Protein AF-A0A5N5T5Z6-F1 (afdb_monomer)

Solvent-accessible surface area (backbone atoms only — not comparable to full-atom values): 14427 Å² total; per-residue (Å²): 143,81,84,78,83,77,84,86,82,78,83,94,76,78,72,81,82,67,50,76,66,56,51,49,54,53,48,54,52,48,55,50,49,41,56,50,20,54,80,55,27,31,53,39,68,55,37,50,52,49,48,49,47,56,71,73,50,85,88,57,57,73,67,59,34,46,50,54,53,50,33,60,34,42,44,53,87,61,63,56,54,77,51,51,42,53,53,54,56,55,49,66,40,90,89,55,54,65,71,54,32,37,48,56,41,39,47,56,34,41,34,53,75,48,62,67,44,70,67,83,39,65,51,58,48,72,36,48,67,63,41,58,64,44,47,81,37,84,82,39,19,49,45,32,31,54,41,46,58,69,54,63,49,70,88,66,65,37,73,70,57,47,53,50,48,64,56,48,31,72,38,89,93,34,34,53,36,40,50,51,38,48,51,56,41,30,70,70,39,50,90,76,46,85,72,86,77,75,97,56,82,71,77,82,73,60,57,67,73,44,48,51,36,41,49,48,33,32,51,48,47,52,56,66,71,66,58,94,72,91,72,92,83,77,87,82,77,76,78,78,82,80,120

Foldseek 3Di:
DDDDDDDPPDDPPDDPPDDPVRLVVVVVVLVVLLVVLLQQNDAQVCLVVQLCCLLPPPSDDPVSSLSSNLSNAHNELDHNLLSLLVLLVSLLDPPDDLSSSQSSLLSVLLCLVLVSDDLVDPSLLVSQVSLLVCCVPLSNVQSSLSSCLSNDDLVNLDLVSLVVLVVSCPDPNNVQSSLSSNVSSCVSCVVSPVDDRDPRDDRPDRPPSSNSSSNSSSVSHVVVVPDPPDPPDDPPPPPPPPD

Mean predicted aligned error: 9.94 Å

pLDDT: mean 82.73, std 19.84, range [27.98, 98.0]

Radius of gyration: 21.79 Å; Cα contacts (8 Å, |Δi|>4): 256; chains: 1; bounding box: 46×76×53 Å

InterPro domains:
  IPR012485 Centromere protein I [PF07778] (38-197)

Nearest PDB structures (foldseek):
  7yyh-assembly1_I  TM=8.359E-01  e=2.655E-06  Homo sapiens
  7pb4-assembly1_I  TM=7.985E-01  e=5.062E-06  Homo sapiens
  7ywx-assembly1_I  TM=8.407E-01  e=6.552E-06  Homo sapiens
  5z07-assembly1_A  TM=8.297E-01  e=1.249E-05  Thermochaetoides thermophila DSM 1495
  5z08-assembly1_B  TM=8.278E-01  e=1.920E-05  Thermochaetoides thermophila DSM 1495

Secondary structure (DSSP, 8-state):
-------------------HHHHHHHHHHHHHHHHHHHHH-B-HHHHHHHHHHHHH---S-HHHHHHHHHT--BSSS---TTHHHHHHHHHTSTTS-HHHHHHHHHHHHHHHHTTSS-TT-HHHHTTHHHHHHGGG-TTTHHHHHHHHHHH--GGG--HHHHHHHHHHHTSTTTHHHHHHHHHHHHHH-GGG--S---------PPPHHHHHHHHHHHHHHHHHHTS--S--SSSSSSSSS--

Sequence (243 aa):
MSVRCGAWCADSGKGILLSPQEKLGLKEASDYLIQFSKENGLTSDVIKTLTKSVIFEDCYDITTRRKLLYSCVPQSEHFPYEVIPLAVSYSALPNISSTWQYSILTWIAGLLDFHVIDVSNKYIHICYVTLFNLLDSNKVCAVACKILQHITRLEDVTPNRTKILLRLEKKAGMVTCISSLIRIYKFFRPDLVVSRLDRITRNHNPPKFLAESLKNAQLRLQETDSYPGDGHQLWAYDDQKRR

Organism: NCBI:txid96803

Structure (mmCIF, N/CA/C/O backbone):
data_AF-A0A5N5T5Z6-F1
#
_entry.id   AF-A0A5N5T5Z6-F1
#
loop_
_atom_site.group_PDB
_atom_site.id
_atom_site.type_symbol
_atom_site.label_atom_id
_atom_site.label_alt_id
_atom_site.label_comp_id
_atom_site.label_asym_id
_atom_site.label_entity_id
_atom_site.label_seq_id
_atom_site.pdbx_PDB_ins_code
_atom_site.Cartn_x
_atom_site.Cartn_y
_atom_site.Cartn_z
_atom_site.occupancy
_atom_site.B_iso_or_equiv
_atom_site.auth_seq_id
_atom_site.auth_comp_id
_atom_site.auth_asym_id
_atom_site.auth_atom_id
_atom_site.pdbx_PDB_model_num
ATOM 1 N N . MET A 1 1 ? -10.313 32.173 -30.251 1.00 34.56 1 MET A N 1
ATOM 2 C CA . MET A 1 1 ? -10.970 31.052 -29.544 1.00 34.56 1 MET A CA 1
ATOM 3 C C . MET A 1 1 ? -10.110 30.700 -28.342 1.00 34.56 1 MET A C 1
ATOM 5 O O . MET A 1 1 ? -9.080 30.067 -28.501 1.00 34.56 1 MET A O 1
ATOM 9 N N . SER A 1 2 ? -10.463 31.235 -27.175 1.00 27.98 2 SER A N 1
ATOM 10 C CA . SER A 1 2 ? -9.764 31.028 -25.904 1.00 27.98 2 SER A CA 1
ATOM 11 C C . SER A 1 2 ? -10.816 30.554 -24.911 1.00 27.98 2 SER A C 1
ATOM 13 O O . SER A 1 2 ? -11.776 31.279 -24.647 1.00 27.98 2 SER A O 1
ATOM 15 N N . VAL A 1 3 ? -10.697 29.310 -24.453 1.00 30.33 3 VAL A N 1
ATOM 16 C CA . VAL A 1 3 ? -11.612 28.726 -23.470 1.00 30.33 3 VAL A CA 1
ATOM 17 C C . VAL A 1 3 ? -10.965 28.907 -22.103 1.00 30.33 3 VAL A C 1
ATOM 19 O O . VAL A 1 3 ? -9.924 28.326 -21.808 1.00 30.33 3 VAL A O 1
ATOM 22 N N . ARG A 1 4 ? -11.569 29.781 -21.296 1.00 30.52 4 ARG A N 1
ATOM 23 C CA . ARG A 1 4 ? -11.209 30.033 -19.899 1.00 30.52 4 ARG A CA 1
ATOM 24 C C . ARG A 1 4 ? -11.332 28.737 -19.093 1.00 30.52 4 ARG A C 1
ATOM 26 O O . ARG A 1 4 ? -12.418 28.168 -19.020 1.00 30.52 4 ARG A O 1
ATOM 33 N N . CYS A 1 5 ? -10.239 28.324 -18.449 1.00 31.78 5 CYS A N 1
ATOM 34 C CA . CYS A 1 5 ? -10.264 27.361 -17.350 1.00 31.78 5 CYS A CA 1
ATOM 35 C C . CYS A 1 5 ? -11.212 27.871 -16.259 1.00 31.78 5 CYS A C 1
ATOM 37 O O . CYS A 1 5 ? -10.956 28.901 -15.632 1.00 31.78 5 CYS A O 1
ATOM 39 N N . GLY A 1 6 ? -12.319 27.156 -16.070 1.00 29.19 6 GLY A N 1
ATOM 40 C CA . GLY A 1 6 ? -13.265 27.382 -14.991 1.00 29.19 6 GLY A CA 1
ATOM 41 C C . GLY A 1 6 ? -12.632 27.052 -13.645 1.00 29.19 6 GLY A C 1
ATOM 42 O O . GLY A 1 6 ? -12.054 25.983 -13.454 1.00 29.19 6 GLY A O 1
ATOM 43 N N . ALA A 1 7 ? -12.752 28.003 -12.727 1.00 36.62 7 ALA A N 1
ATOM 44 C CA . ALA A 1 7 ? -12.381 27.890 -11.334 1.00 36.62 7 ALA A CA 1
ATOM 45 C C . ALA A 1 7 ? -13.113 26.719 -10.657 1.00 36.62 7 ALA A C 1
ATOM 47 O O . ALA A 1 7 ? -14.328 26.755 -10.485 1.00 36.62 7 ALA A O 1
ATOM 48 N N . TRP A 1 8 ? -12.356 25.711 -10.229 1.00 30.31 8 TRP A N 1
ATOM 49 C CA . TRP A 1 8 ? -12.755 24.768 -9.183 1.00 30.31 8 TRP A CA 1
ATOM 50 C C . TRP A 1 8 ? -12.039 25.160 -7.887 1.00 30.31 8 TRP A C 1
ATOM 52 O O . TRP A 1 8 ? -11.146 24.476 -7.405 1.00 30.31 8 TRP A O 1
ATOM 62 N N . CYS A 1 9 ? -12.415 26.317 -7.348 1.00 35.12 9 CYS A N 1
ATOM 63 C CA . CYS A 1 9 ? -12.210 26.650 -5.942 1.00 35.12 9 CYS A CA 1
ATOM 64 C C . CYS A 1 9 ? -13.603 26.872 -5.357 1.00 35.12 9 CYS A C 1
ATOM 66 O O . CYS A 1 9 ? -14.091 27.997 -5.319 1.00 35.12 9 CYS A O 1
ATOM 68 N N . ALA A 1 10 ? -14.268 25.783 -4.979 1.00 32.44 10 ALA A N 1
ATOM 69 C CA . ALA A 1 10 ? -15.546 25.829 -4.291 1.00 32.44 10 ALA A CA 1
ATOM 70 C C . ALA A 1 10 ? -15.518 24.852 -3.106 1.00 32.44 10 ALA A C 1
ATOM 72 O O . ALA A 1 10 ? -15.533 23.639 -3.277 1.00 32.44 10 ALA A O 1
ATOM 73 N N . ASP A 1 11 ? -15.472 25.441 -1.912 1.00 32.09 11 ASP A N 1
ATOM 74 C CA . ASP A 1 11 ? -16.239 24.997 -0.744 1.00 32.09 11 ASP A CA 1
ATOM 75 C C . ASP A 1 11 ? -15.832 23.696 -0.014 1.00 32.09 11 ASP A C 1
ATOM 77 O O . ASP A 1 11 ? -16.674 22.943 0.465 1.00 32.09 11 ASP A O 1
ATOM 81 N N . SER A 1 12 ? -14.534 23.449 0.188 1.00 35.94 12 SER A N 1
ATOM 82 C CA . SER A 1 12 ? -14.043 22.371 1.073 1.00 35.94 12 SER A CA 1
ATOM 83 C C . SER A 1 12 ? -13.970 22.778 2.560 1.00 35.94 12 SER A C 1
ATOM 85 O O . SER A 1 12 ? -13.004 22.453 3.246 1.00 35.94 12 SER A O 1
ATOM 87 N N . GLY A 1 13 ? -14.959 23.531 3.056 1.00 36.56 13 GLY A N 1
ATOM 88 C CA . GLY A 1 13 ? -14.913 24.187 4.373 1.00 36.56 13 GLY A CA 1
ATOM 89 C C . GLY A 1 13 ? -16.130 23.994 5.280 1.00 36.56 13 GLY A C 1
ATOM 90 O O . GLY A 1 13 ? -16.238 24.690 6.284 1.00 36.56 13 GLY A O 1
ATOM 91 N N . LYS A 1 14 ? -17.045 23.069 4.971 1.00 36.44 14 LYS A N 1
ATOM 92 C CA . LYS A 1 14 ? -18.138 22.686 5.882 1.00 36.44 14 LYS A CA 1
ATOM 93 C C . LYS A 1 14 ? -17.906 21.279 6.417 1.00 36.44 14 LYS A C 1
ATOM 95 O O . LYS A 1 14 ? -18.630 20.345 6.091 1.00 36.44 14 LYS A O 1
ATOM 100 N N . GLY A 1 15 ? -16.876 21.133 7.248 1.00 44.69 15 GLY A N 1
ATOM 101 C CA . GLY A 1 15 ? -16.862 20.027 8.199 1.00 44.69 15 GLY A CA 1
ATOM 102 C C . GLY A 1 15 ? -18.092 20.176 9.092 1.00 44.69 15 GLY A C 1
ATOM 103 O O . GLY A 1 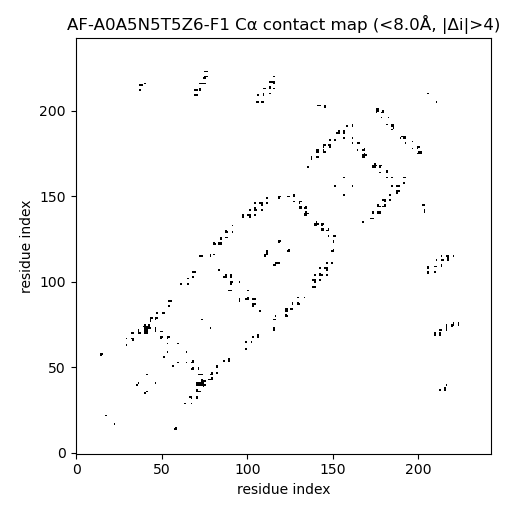15 ? -18.330 21.262 9.622 1.00 44.69 15 GLY A O 1
ATOM 104 N N . ILE A 1 16 ? -18.906 19.128 9.210 1.00 54.28 16 ILE A N 1
ATOM 105 C CA . ILE A 1 16 ? -20.011 19.088 10.171 1.00 54.28 16 ILE A CA 1
ATOM 106 C C . ILE A 1 16 ? -19.399 19.391 11.544 1.00 54.28 16 ILE A C 1
ATOM 108 O O . ILE A 1 16 ? -18.592 18.615 12.059 1.00 54.28 16 ILE A O 1
ATOM 112 N N . LEU A 1 17 ? -19.712 20.561 12.105 1.00 60.28 17 LEU A N 1
ATOM 113 C CA . LEU A 1 17 ? -19.237 20.969 13.423 1.00 60.28 17 LEU A CA 1
ATOM 114 C C . LEU A 1 17 ? -19.985 20.142 14.469 1.00 60.28 17 LEU A C 1
ATOM 116 O O . LEU A 1 17 ? -21.007 20.566 14.995 1.00 60.28 17 LEU A O 1
ATOM 120 N N . LEU A 1 18 ? -19.468 18.943 14.741 1.00 68.56 18 LEU A N 1
ATOM 121 C CA . LEU A 1 18 ? -19.962 18.079 15.807 1.00 68.56 18 LEU A CA 1
ATOM 122 C C . LEU A 1 18 ? -19.837 18.802 17.153 1.00 68.56 18 LEU A C 1
ATOM 124 O O . LEU A 1 18 ? -18.787 19.388 17.469 1.00 68.56 18 LEU A O 1
ATOM 128 N N . SER A 1 19 ? -20.892 18.728 17.956 1.00 77.88 19 SER A N 1
ATOM 129 C CA . SER A 1 19 ? -20.897 19.205 19.333 1.00 77.88 19 SER A CA 1
ATOM 130 C C . SER A 1 19 ? -19.875 18.434 20.188 1.00 77.88 19 SER A C 1
ATOM 132 O O . SER A 1 19 ? -19.473 17.316 19.846 1.00 77.88 19 SER A O 1
ATOM 134 N N . PRO A 1 20 ? -19.426 18.994 21.327 1.00 76.81 20 PRO A N 1
ATOM 135 C CA . PRO A 1 20 ? -18.496 18.303 22.221 1.00 76.81 20 PRO A CA 1
ATOM 136 C C . PRO A 1 20 ? -18.998 16.933 22.702 1.00 76.81 20 PRO A C 1
ATOM 138 O O . PRO A 1 20 ? -18.198 16.011 22.839 1.00 76.81 20 PRO A O 1
ATOM 141 N N . GLN A 1 21 ? -20.311 16.784 22.916 1.00 76.81 21 GLN A N 1
ATOM 142 C CA . GLN A 1 21 ? -20.916 15.515 23.330 1.00 76.81 21 GLN A CA 1
ATOM 143 C C . GLN A 1 21 ? -20.917 14.485 22.195 1.00 76.81 21 GLN A C 1
ATOM 145 O O . GLN A 1 21 ? -20.545 13.336 22.415 1.00 76.81 21 GLN A O 1
ATOM 150 N N . GLU A 1 22 ? -21.239 14.901 20.968 1.00 80.38 22 GLU A N 1
ATOM 151 C CA . GLU A 1 22 ? -21.181 14.020 19.794 1.00 80.38 22 GLU A CA 1
ATOM 152 C C . GLU A 1 22 ? -19.748 13.555 19.505 1.00 80.38 22 GLU A C 1
ATOM 154 O O . GLU A 1 22 ? -19.527 12.391 19.180 1.00 80.38 22 GLU A O 1
ATOM 159 N N . LYS A 1 23 ? -18.751 14.431 19.689 1.00 78.12 23 LYS A N 1
ATOM 160 C CA . LYS A 1 23 ? -17.329 14.068 19.558 1.00 78.12 23 LYS A CA 1
ATOM 161 C C . LYS A 1 23 ? -16.891 13.038 20.596 1.00 78.12 23 LYS A C 1
ATOM 163 O O . LYS A 1 23 ? -16.105 12.151 20.268 1.00 78.12 23 LYS A O 1
ATOM 168 N N . LEU A 1 24 ? -17.378 13.156 21.833 1.00 80.06 24 LEU A N 1
ATOM 169 C CA . LEU A 1 24 ? -17.084 12.193 22.893 1.00 80.06 24 LEU A CA 1
ATOM 170 C C . LEU A 1 24 ? -17.707 10.827 22.580 1.00 80.06 24 LEU A C 1
ATOM 172 O O . LEU A 1 24 ? -16.984 9.834 22.559 1.00 80.06 24 LEU A O 1
ATOM 176 N N . GLY A 1 25 ? -18.996 10.792 22.231 1.00 85.25 25 GLY A N 1
ATOM 177 C CA . GLY A 1 25 ? -19.679 9.549 21.862 1.00 85.25 25 GLY A CA 1
ATOM 178 C C . GLY A 1 25 ? -19.058 8.872 20.636 1.00 85.25 25 GLY A C 1
ATOM 179 O O . GLY A 1 25 ? -18.875 7.656 20.618 1.00 85.25 25 GLY A O 1
ATOM 180 N N . LEU A 1 26 ? -18.638 9.653 19.633 1.00 84.88 26 LEU A N 1
ATOM 181 C CA . LEU A 1 26 ? -17.945 9.131 18.454 1.00 84.88 26 LEU A CA 1
ATOM 182 C C . LEU A 1 26 ? -16.596 8.496 18.812 1.00 84.88 26 LEU A C 1
ATOM 184 O O . LEU A 1 26 ? -16.229 7.457 18.257 1.00 84.88 26 LEU A O 1
ATOM 188 N N . LYS A 1 27 ? -15.853 9.106 19.739 1.00 86.88 27 LYS A N 1
ATOM 189 C CA . LYS A 1 27 ? -14.577 8.575 20.219 1.00 86.88 27 LYS A CA 1
ATOM 190 C C . LYS A 1 27 ? -14.772 7.269 20.990 1.00 86.88 27 LYS A C 1
ATOM 192 O O . LYS A 1 27 ? -14.074 6.304 20.701 1.00 86.88 27 LYS A O 1
ATOM 197 N N . GLU A 1 28 ? -15.735 7.218 21.905 1.00 89.62 28 GLU A N 1
ATOM 198 C CA . GLU A 1 28 ? -16.054 6.010 22.679 1.00 89.62 28 GLU A CA 1
ATOM 199 C C . GLU A 1 28 ? -16.489 4.853 21.770 1.00 89.62 28 GLU A C 1
ATOM 201 O O . GLU A 1 28 ? -15.974 3.741 21.891 1.00 89.62 28 GLU A O 1
ATOM 206 N N . ALA A 1 29 ? -17.360 5.128 20.794 1.00 90.75 29 ALA A N 1
ATOM 207 C CA . ALA A 1 29 ? -17.764 4.145 19.793 1.00 90.75 29 ALA A CA 1
ATOM 208 C C . ALA A 1 29 ? -16.574 3.657 18.946 1.00 90.75 29 ALA A C 1
ATOM 210 O O . ALA A 1 29 ? -16.463 2.466 18.653 1.00 90.75 29 ALA A O 1
ATOM 211 N N . SER A 1 30 ? -15.659 4.564 18.584 1.00 92.88 30 SER A N 1
ATOM 212 C CA . SER A 1 30 ? -14.442 4.224 17.838 1.00 92.88 30 SER A CA 1
ATOM 213 C C . SER A 1 30 ? -13.512 3.328 18.653 1.00 92.88 30 SER A C 1
ATOM 215 O O . SER A 1 30 ? -13.021 2.326 18.137 1.00 92.88 30 SER A O 1
ATOM 217 N N . ASP A 1 31 ? -13.287 3.657 19.926 1.00 93.12 31 ASP A N 1
ATOM 218 C CA . ASP A 1 3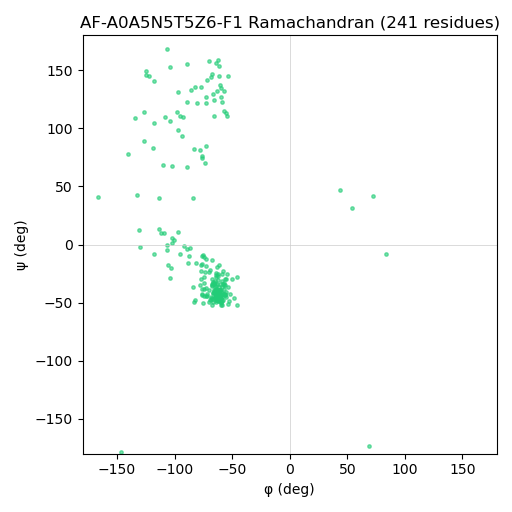1 ? -12.431 2.881 20.825 1.00 93.12 31 ASP A CA 1
ATOM 219 C C . ASP A 1 31 ? -13.019 1.481 21.083 1.00 93.12 31 ASP A C 1
ATOM 221 O O . ASP A 1 31 ? -12.283 0.490 21.030 1.00 93.12 31 ASP A O 1
ATOM 225 N N . TYR A 1 32 ? -14.343 1.377 21.258 1.00 94.06 32 TYR A N 1
ATOM 226 C CA . TYR A 1 32 ? -15.047 0.095 21.340 1.00 94.06 32 TYR A CA 1
ATOM 227 C C . TYR A 1 32 ? -14.855 -0.741 20.071 1.00 94.06 32 TYR A C 1
ATOM 229 O O . TYR A 1 32 ? -14.460 -1.903 20.158 1.00 94.06 32 TYR A O 1
ATOM 237 N N . LEU A 1 33 ? -15.069 -0.153 18.888 1.00 93.81 33 LEU A N 1
ATOM 238 C CA . LEU A 1 33 ? -14.921 -0.856 17.611 1.00 93.81 33 LEU A CA 1
ATOM 239 C C . LEU A 1 33 ? -13.481 -1.335 17.392 1.00 93.81 33 LEU A C 1
ATOM 241 O O . LEU A 1 33 ? -13.261 -2.475 16.980 1.00 93.81 33 LEU A O 1
ATOM 245 N N . ILE A 1 34 ? -12.492 -0.495 17.713 1.00 93.31 34 ILE A N 1
ATOM 246 C CA . ILE A 1 34 ? -11.074 -0.860 17.632 1.00 93.31 34 ILE A CA 1
ATOM 247 C C . ILE A 1 34 ? -10.785 -2.051 18.543 1.00 93.31 34 ILE A C 1
ATOM 249 O O . ILE A 1 34 ? -10.085 -2.969 18.123 1.00 93.31 34 ILE A O 1
ATOM 253 N N . GLN A 1 35 ? -11.315 -2.073 19.768 1.00 92.38 35 GLN A N 1
ATOM 254 C CA . GLN A 1 35 ? -11.100 -3.203 20.667 1.00 92.38 35 GLN A CA 1
ATOM 255 C C . GLN A 1 35 ? -11.814 -4.466 20.172 1.00 92.38 35 GLN A C 1
ATOM 257 O O . GLN A 1 35 ? -11.178 -5.512 20.062 1.00 92.38 35 GLN A O 1
ATOM 262 N N . PHE A 1 36 ? -13.085 -4.350 19.783 1.00 92.81 36 PHE A N 1
ATOM 263 C CA . PHE A 1 36 ? -13.889 -5.458 19.265 1.00 92.81 36 PHE A CA 1
ATOM 264 C C . PHE A 1 36 ? -13.238 -6.127 18.045 1.00 92.81 36 PHE A C 1
ATOM 266 O O . PHE A 1 36 ? -13.167 -7.355 17.967 1.00 92.81 36 PHE A O 1
ATOM 273 N N . SER A 1 37 ? -12.712 -5.323 17.114 1.00 92.75 37 SER A N 1
ATOM 274 C CA . SER A 1 37 ? -12.101 -5.813 15.873 1.00 92.75 37 SER A CA 1
ATOM 275 C C . SER A 1 37 ? -10.839 -6.660 16.084 1.00 92.75 37 SER A C 1
ATOM 277 O O . SER A 1 37 ? -10.543 -7.523 15.259 1.00 92.75 37 SER A O 1
ATOM 279 N N . LYS A 1 38 ? -10.086 -6.446 17.174 1.00 88.44 38 LYS A N 1
ATOM 280 C CA . LYS A 1 38 ? -8.854 -7.208 17.452 1.00 88.44 38 LYS A CA 1
ATOM 281 C C 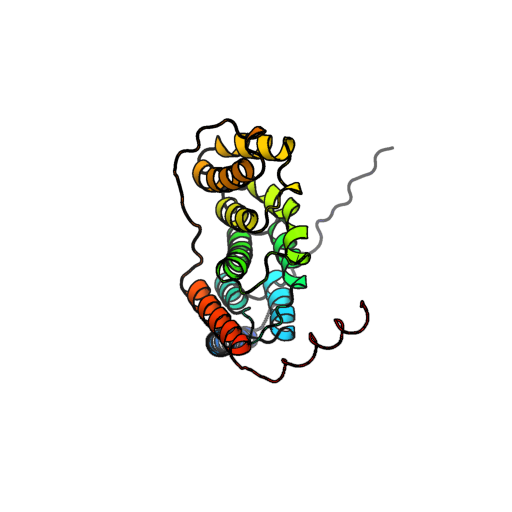. LYS A 1 38 ? -9.153 -8.677 17.717 1.00 88.44 38 LYS A C 1
ATOM 283 O O . LYS A 1 38 ? -8.426 -9.551 17.244 1.00 88.44 38 LYS A O 1
ATOM 288 N N . GLU A 1 39 ? -10.217 -8.918 18.473 1.00 87.19 39 GLU A N 1
ATOM 289 C CA . GLU A 1 39 ? -10.629 -10.247 18.914 1.00 87.19 39 GLU A CA 1
ATOM 290 C C . GLU A 1 39 ? -11.448 -10.936 17.819 1.00 87.19 39 GLU A C 1
ATOM 292 O O . GLU A 1 39 ? -11.120 -12.044 17.399 1.00 87.19 39 GLU A O 1
ATOM 297 N N . ASN A 1 40 ? -12.446 -10.235 17.275 1.00 90.62 40 ASN A N 1
ATOM 298 C CA . ASN A 1 40 ? -13.468 -10.845 16.423 1.00 90.62 40 ASN A CA 1
ATOM 299 C C . ASN A 1 40 ? -13.271 -10.578 14.924 1.00 90.62 40 ASN A C 1
ATOM 301 O O . ASN A 1 40 ? -13.805 -11.305 14.094 1.00 90.62 40 ASN A O 1
ATOM 305 N N . GLY A 1 41 ? -12.515 -9.543 14.551 1.00 92.75 41 GLY A N 1
ATOM 306 C CA . GLY A 1 41 ? -12.564 -8.989 13.197 1.00 92.75 41 GLY A CA 1
ATOM 307 C C . GLY A 1 41 ? -13.896 -8.291 12.898 1.00 92.75 41 GLY A C 1
ATOM 308 O O . GLY A 1 41 ? -14.729 -8.092 13.782 1.00 92.75 41 GLY A O 1
ATOM 309 N N . LEU A 1 42 ? -14.078 -7.872 11.647 1.00 94.56 42 LEU A N 1
ATOM 310 C CA . LEU A 1 42 ? -15.261 -7.154 11.170 1.00 94.56 42 LEU A CA 1
ATOM 311 C C . LEU A 1 42 ? -15.888 -7.871 9.968 1.00 94.56 42 LEU A C 1
ATOM 313 O O . LEU A 1 42 ? -15.193 -8.485 9.156 1.00 94.56 42 LEU A O 1
ATOM 317 N N . THR A 1 43 ? -17.207 -7.763 9.826 1.00 94.25 43 THR A N 1
ATOM 318 C CA . THR A 1 43 ? -17.921 -8.284 8.653 1.00 94.25 43 THR A CA 1
ATOM 319 C C . THR A 1 43 ? -17.601 -7.464 7.401 1.00 94.25 43 THR A C 1
ATOM 321 O O . THR A 1 43 ? -17.213 -6.295 7.484 1.00 94.25 43 THR A O 1
ATOM 324 N N . SER A 1 44 ? -17.797 -8.059 6.222 1.00 94.69 44 SER A N 1
ATOM 325 C CA . SER A 1 44 ? -17.519 -7.409 4.933 1.00 94.69 44 SER A CA 1
ATOM 326 C C . SER A 1 44 ? -18.264 -6.075 4.767 1.00 94.69 44 SER A C 1
ATOM 328 O O . SER A 1 44 ? -17.665 -5.067 4.384 1.00 94.69 44 SER A O 1
ATOM 330 N N . ASP A 1 45 ? -19.540 -6.022 5.159 1.00 94.38 45 ASP A N 1
ATOM 331 C CA . ASP A 1 45 ? -20.355 -4.802 5.086 1.00 94.38 45 ASP A CA 1
ATOM 332 C C . ASP A 1 45 ? -19.852 -3.697 6.021 1.00 94.38 45 ASP A C 1
ATOM 334 O O . ASP A 1 45 ? -19.811 -2.518 5.642 1.00 94.38 45 ASP A O 1
ATOM 338 N N . VAL A 1 46 ? -19.415 -4.071 7.229 1.00 94.56 46 VAL A N 1
ATOM 339 C CA . VAL A 1 46 ? -18.844 -3.129 8.198 1.00 94.56 46 VAL A CA 1
ATOM 340 C C . VAL A 1 46 ? -17.502 -2.609 7.696 1.00 94.56 46 VAL A C 1
ATOM 342 O O . VAL A 1 46 ? -17.299 -1.398 7.699 1.00 94.56 46 VAL A O 1
ATOM 345 N N . ILE A 1 47 ? -16.619 -3.474 7.183 1.00 96.00 47 ILE A N 1
ATOM 346 C CA . ILE A 1 47 ? -15.341 -3.057 6.584 1.00 96.00 47 ILE A CA 1
ATOM 347 C C . ILE A 1 47 ? -15.590 -2.090 5.434 1.00 96.00 47 ILE A C 1
ATOM 349 O O . ILE A 1 47 ? -14.962 -1.035 5.368 1.00 96.00 47 ILE A O 1
ATOM 353 N N . LYS A 1 48 ? -16.519 -2.416 4.535 1.00 95.12 48 LYS A N 1
ATOM 354 C CA . LYS A 1 48 ? -16.848 -1.584 3.379 1.00 95.12 48 LYS A CA 1
ATOM 355 C C . LYS A 1 48 ? -17.340 -0.200 3.789 1.00 95.12 48 LYS A C 1
ATOM 357 O O . LYS A 1 48 ? -16.887 0.798 3.228 1.00 95.12 48 LYS A O 1
ATOM 362 N N . THR A 1 49 ? -18.247 -0.137 4.758 1.00 94.62 49 THR A N 1
ATOM 363 C CA . THR A 1 49 ? -18.832 1.121 5.241 1.00 94.62 49 THR A CA 1
ATOM 364 C C . THR A 1 49 ? -17.803 1.947 6.007 1.00 94.62 49 THR A C 1
ATOM 366 O O . THR A 1 49 ? -17.583 3.115 5.682 1.00 94.62 49 THR A O 1
ATOM 369 N N . LEU A 1 50 ? -17.105 1.320 6.956 1.00 94.06 50 LEU A N 1
ATOM 370 C CA . LEU A 1 50 ? -16.094 1.968 7.785 1.00 94.06 50 LEU A CA 1
ATOM 371 C C . LEU A 1 50 ? -14.925 2.475 6.943 1.00 94.06 50 LEU A C 1
ATOM 373 O O . LEU A 1 50 ? -14.526 3.622 7.091 1.00 94.06 50 LEU A O 1
ATOM 377 N N . THR A 1 51 ? -14.414 1.667 6.012 1.00 94.75 51 THR A N 1
ATOM 378 C CA . THR A 1 51 ? -13.304 2.070 5.138 1.00 94.75 51 THR A CA 1
ATOM 379 C C . THR A 1 51 ? -13.689 3.277 4.291 1.00 94.75 51 THR A C 1
ATOM 381 O O . THR A 1 51 ? -12.891 4.197 4.152 1.00 94.75 51 THR A O 1
ATOM 384 N N . LYS A 1 52 ? -14.913 3.328 3.750 1.00 93.50 52 LYS A N 1
ATOM 385 C CA . LYS A 1 52 ? -15.376 4.491 2.981 1.00 93.50 52 LYS A CA 1
ATOM 386 C C . LYS A 1 52 ? -15.457 5.749 3.845 1.00 93.50 52 LYS A C 1
ATOM 388 O O . LYS A 1 52 ? -14.882 6.761 3.457 1.00 93.50 52 LYS A O 1
ATOM 393 N N . SER A 1 53 ? -16.096 5.676 5.012 1.00 92.25 53 SER A N 1
ATOM 394 C CA . SER A 1 53 ? -16.173 6.824 5.926 1.00 92.25 53 SER A CA 1
ATOM 395 C C . SER A 1 53 ? -14.769 7.273 6.350 1.00 92.25 53 SER A C 1
ATOM 397 O O . SER A 1 53 ? -14.368 8.406 6.106 1.00 92.25 53 SER A O 1
ATOM 399 N N . VAL A 1 54 ? -13.935 6.352 6.835 1.00 93.69 54 VAL A N 1
ATOM 400 C CA . VAL A 1 54 ? -12.578 6.650 7.307 1.00 93.69 54 VAL A CA 1
ATOM 401 C C . VAL A 1 54 ? -11.661 7.133 6.181 1.00 93.69 54 VAL A C 1
ATOM 403 O O . VAL A 1 54 ? -10.768 7.929 6.442 1.00 93.69 54 VAL A O 1
ATOM 406 N N . ILE A 1 55 ? -11.816 6.710 4.925 1.00 93.25 55 ILE A N 1
ATOM 407 C CA . ILE A 1 55 ? -10.949 7.171 3.824 1.00 93.25 55 ILE A CA 1
ATOM 408 C C . ILE A 1 55 ? -11.411 8.500 3.233 1.00 93.25 55 ILE A C 1
ATOM 410 O O . ILE A 1 55 ? -10.545 9.308 2.906 1.00 93.25 55 ILE A O 1
ATOM 414 N N . PHE A 1 56 ? -12.714 8.756 3.132 1.00 89.44 56 PHE A N 1
ATOM 415 C CA . PHE A 1 56 ? -13.231 9.919 2.403 1.00 89.44 56 PHE A CA 1
ATOM 416 C C . PHE A 1 56 ? -13.714 11.059 3.297 1.00 89.44 56 PHE A C 1
ATOM 418 O O . PHE A 1 56 ? -13.632 12.215 2.894 1.00 89.44 56 PHE A O 1
ATOM 425 N N . GLU A 1 57 ? -14.177 10.768 4.509 1.00 86.19 57 GLU A N 1
ATOM 426 C CA . GLU A 1 57 ? -14.699 11.783 5.425 1.00 86.19 57 GLU A CA 1
ATOM 427 C C . GLU A 1 57 ? -13.578 12.359 6.299 1.00 86.19 57 GLU A C 1
ATOM 429 O O . GLU A 1 57 ? -12.547 11.721 6.523 1.00 86.19 57 GLU A O 1
ATOM 434 N N . ASP A 1 58 ? -13.760 13.586 6.787 1.00 78.56 58 ASP A N 1
ATOM 435 C CA . ASP A 1 58 ? -12.796 14.277 7.659 1.00 78.56 58 ASP A CA 1
ATOM 436 C C . ASP A 1 58 ? -13.356 14.503 9.071 1.00 78.56 58 ASP A C 1
ATOM 438 O O . ASP A 1 58 ? -13.203 15.555 9.685 1.00 78.56 58 ASP A O 1
ATOM 442 N N . CYS A 1 59 ? -14.071 13.500 9.580 1.00 79.50 59 CYS A N 1
ATOM 443 C CA . CYS A 1 59 ? -14.713 13.518 10.895 1.00 79.50 59 CYS A CA 1
ATOM 444 C C . CYS A 1 59 ? -13.795 13.045 12.039 1.00 79.50 59 CYS A C 1
ATOM 446 O O . CYS A 1 59 ? -14.135 13.220 13.209 1.00 79.50 59 CYS A O 1
ATOM 448 N N . TYR A 1 60 ? -12.623 12.488 11.718 1.00 85.62 60 TYR A N 1
ATOM 449 C CA . TYR A 1 60 ? -11.671 11.931 12.681 1.00 85.62 60 TYR A CA 1
ATOM 450 C C . TYR A 1 60 ? -10.305 12.606 12.586 1.00 85.62 60 TYR A C 1
ATOM 452 O O . TYR A 1 60 ? -9.811 12.890 11.494 1.00 85.62 60 TYR A O 1
ATOM 460 N N . ASP A 1 61 ? -9.627 12.754 13.726 1.00 89.12 61 ASP A N 1
ATOM 461 C CA . ASP A 1 61 ? -8.207 13.088 13.720 1.00 89.12 61 ASP A CA 1
ATOM 462 C C . ASP A 1 61 ? -7.380 11.955 13.084 1.00 89.12 61 ASP A C 1
ATOM 464 O O . ASP A 1 61 ? -7.765 10.783 13.097 1.00 89.12 61 ASP A O 1
ATOM 468 N N . ILE A 1 62 ? -6.197 12.291 12.566 1.00 89.44 62 ILE A N 1
ATOM 469 C CA . ILE A 1 62 ? -5.328 11.352 11.841 1.00 89.44 62 ILE A CA 1
ATOM 470 C C . ILE A 1 62 ? -4.976 10.085 12.641 1.00 89.44 62 ILE A C 1
ATOM 472 O O . ILE A 1 62 ? -4.758 9.024 12.051 1.00 89.44 62 ILE A O 1
ATOM 476 N N . THR A 1 63 ? -4.915 10.172 13.972 1.00 91.50 63 THR A N 1
ATOM 477 C CA . THR A 1 63 ? -4.562 9.049 14.846 1.00 91.50 63 THR A CA 1
ATOM 478 C C . THR A 1 63 ? -5.727 8.079 14.952 1.00 91.50 63 THR A C 1
ATOM 480 O O . THR A 1 63 ? -5.541 6.882 14.728 1.00 91.50 63 THR A O 1
ATOM 483 N N . THR A 1 64 ? -6.922 8.590 15.250 1.00 92.06 64 THR A N 1
ATOM 484 C CA . THR A 1 64 ? -8.154 7.790 15.322 1.00 92.06 64 THR A CA 1
ATOM 485 C C . THR A 1 64 ? -8.472 7.179 13.965 1.00 92.06 64 THR A C 1
ATOM 487 O O . THR A 1 64 ? -8.666 5.970 13.860 1.00 92.06 64 THR A O 1
ATOM 490 N N . ARG A 1 65 ? -8.375 7.981 12.902 1.00 92.94 65 ARG A N 1
ATOM 491 C CA . ARG A 1 65 ? -8.561 7.557 11.511 1.00 92.94 65 ARG A CA 1
ATOM 492 C C . ARG A 1 65 ? -7.644 6.390 11.133 1.00 92.94 65 ARG A C 1
ATOM 494 O O . ARG A 1 65 ? -8.090 5.403 10.557 1.00 92.94 65 ARG A O 1
ATOM 501 N N . ARG A 1 66 ? -6.361 6.456 11.512 1.00 94.31 66 ARG A N 1
ATOM 502 C CA . ARG A 1 66 ? -5.401 5.363 11.288 1.00 94.31 66 ARG A CA 1
ATOM 503 C C . ARG A 1 66 ? -5.761 4.106 12.073 1.00 94.31 66 ARG A C 1
ATOM 505 O O . ARG A 1 66 ? -5.684 3.019 11.512 1.00 94.31 66 ARG A O 1
ATOM 512 N N . LYS A 1 67 ? -6.122 4.235 13.352 1.00 94.12 67 LYS A N 1
ATOM 513 C CA . LYS A 1 67 ? -6.505 3.077 14.173 1.00 94.12 67 LYS A CA 1
ATOM 514 C C . LYS A 1 67 ? -7.749 2.388 13.611 1.00 94.12 67 LYS A C 1
ATOM 516 O O . LYS A 1 67 ? -7.713 1.175 13.452 1.00 94.12 67 LYS A O 1
ATOM 521 N N . LEU A 1 68 ? -8.771 3.162 13.237 1.00 95.19 68 LEU A N 1
ATOM 522 C CA . LEU A 1 68 ? -10.001 2.662 12.616 1.00 95.19 68 LEU A CA 1
ATOM 523 C C . LEU A 1 68 ? -9.737 1.970 11.272 1.00 95.19 68 LEU A C 1
ATOM 525 O O . LEU A 1 68 ? -10.255 0.885 11.007 1.00 95.19 68 LEU A O 1
ATOM 529 N N . LEU A 1 69 ? -8.881 2.558 10.431 1.00 96.19 69 LEU A N 1
ATOM 530 C CA . LEU A 1 69 ? -8.472 1.915 9.184 1.00 96.19 69 LEU A CA 1
ATOM 531 C C . LEU A 1 69 ? -7.779 0.574 9.455 1.00 96.19 69 LEU A C 1
ATOM 533 O O . LEU A 1 69 ? -8.054 -0.415 8.793 1.00 96.19 69 LEU A O 1
ATOM 537 N N . TYR A 1 70 ? -6.890 0.517 10.443 1.00 95.69 70 TYR A N 1
ATOM 538 C CA . TYR A 1 70 ? -6.112 -0.690 10.716 1.00 95.69 70 TYR A CA 1
ATOM 539 C C . TYR A 1 70 ? -6.919 -1.767 11.454 1.00 95.69 70 TYR A C 1
ATOM 541 O O . TYR A 1 70 ? -6.534 -2.931 11.403 1.00 95.69 70 TYR A O 1
ATOM 549 N N . SER A 1 71 ? -8.045 -1.407 12.079 1.00 94.62 71 SER A N 1
ATOM 550 C CA . SER A 1 71 ? -9.053 -2.358 12.569 1.00 94.62 71 SER A CA 1
ATOM 551 C C . SER A 1 71 ? -9.919 -2.968 11.466 1.00 94.62 71 SER A C 1
ATOM 553 O O . SER A 1 71 ? -10.671 -3.898 11.742 1.00 94.62 71 SER A O 1
ATOM 555 N N . CYS A 1 72 ? -9.833 -2.481 10.221 1.00 95.19 72 CYS A N 1
ATOM 556 C CA . CYS A 1 72 ? -10.544 -3.059 9.079 1.00 95.19 72 CYS A CA 1
ATOM 557 C C . CYS A 1 72 ? -9.897 -4.385 8.650 1.00 95.19 72 CYS A C 1
ATOM 559 O O . CYS A 1 72 ? -9.254 -4.471 7.602 1.00 95.19 72 CYS A O 1
ATOM 561 N N . VAL A 1 73 ? -10.051 -5.406 9.492 1.00 92.69 73 VAL A N 1
ATOM 562 C CA . VAL A 1 73 ? -9.613 -6.785 9.269 1.00 92.69 73 VAL A CA 1
ATOM 563 C C . VAL A 1 73 ? -10.830 -7.712 9.265 1.00 92.69 73 VAL A C 1
ATOM 565 O O . VAL A 1 73 ? -11.747 -7.506 10.064 1.00 92.69 73 VAL A O 1
ATOM 568 N N . PRO A 1 74 ? -10.876 -8.718 8.380 1.00 93.44 74 PRO A N 1
ATOM 569 C CA . PRO A 1 74 ? -12.040 -9.578 8.250 1.00 93.44 74 PRO A CA 1
ATOM 570 C C . PRO A 1 74 ? -12.256 -10.462 9.483 1.00 93.44 74 PRO A C 1
ATOM 572 O O . PRO A 1 74 ? -11.312 -10.894 10.158 1.00 93.44 74 PRO A O 1
ATOM 575 N N . GLN A 1 75 ? -13.532 -10.715 9.766 1.00 91.62 75 GLN A N 1
ATOM 576 C CA . GLN A 1 75 ? -13.989 -11.753 10.687 1.00 91.62 75 GLN A CA 1
ATOM 577 C C . GLN A 1 75 ? -13.883 -13.148 10.051 1.00 91.62 75 GLN A C 1
ATOM 579 O O . GLN A 1 75 ? -13.509 -14.094 10.734 1.00 91.62 75 GLN A O 1
ATOM 584 N N . SER A 1 76 ? -14.189 -13.267 8.755 1.00 79.88 76 SER A N 1
ATOM 585 C CA . SER A 1 76 ? -14.172 -14.518 7.982 1.00 79.88 76 SER A CA 1
ATOM 586 C C . SER A 1 76 ? -13.754 -14.274 6.524 1.00 79.88 76 SER A C 1
ATOM 588 O O . SER A 1 76 ? -13.461 -13.144 6.144 1.00 79.88 76 SER A O 1
ATOM 590 N N . GLU A 1 77 ? -13.733 -15.328 5.706 1.00 71.81 77 GLU A N 1
ATOM 591 C CA . GLU A 1 77 ? -13.126 -15.416 4.362 1.00 71.81 77 GLU A CA 1
ATOM 592 C C . GLU A 1 77 ? -13.395 -14.247 3.388 1.00 71.81 77 GLU A C 1
ATOM 594 O O . GLU A 1 77 ? -12.575 -13.930 2.526 1.00 71.81 77 GLU A O 1
ATOM 599 N N . HIS A 1 78 ? -14.519 -13.545 3.523 1.00 83.88 78 HIS A N 1
ATOM 600 C CA . HIS A 1 78 ? -14.963 -12.567 2.533 1.00 83.88 78 HIS A CA 1
ATOM 601 C C . HIS A 1 78 ? -14.500 -11.135 2.847 1.00 83.88 78 HIS A C 1
ATOM 603 O O . HIS A 1 78 ? -15.199 -10.368 3.512 1.00 83.88 78 HIS A O 1
ATOM 609 N N . PHE A 1 79 ? -13.353 -10.731 2.292 1.00 93.06 79 PHE A N 1
ATOM 610 C CA . PHE A 1 79 ? -12.907 -9.330 2.292 1.00 93.06 79 PHE A CA 1
ATOM 611 C C . PHE A 1 79 ? -13.562 -8.512 1.149 1.00 93.06 79 PHE A C 1
ATOM 613 O O . PHE A 1 79 ? -13.584 -8.980 0.007 1.00 93.06 79 PHE A O 1
ATOM 620 N N . PRO A 1 80 ? -14.057 -7.277 1.383 1.00 95.31 80 PRO A N 1
ATOM 621 C CA . PRO A 1 80 ? -14.678 -6.442 0.345 1.00 95.31 80 PRO A CA 1
ATOM 622 C C . PRO A 1 80 ? -13.627 -5.783 -0.566 1.00 95.31 80 PRO A C 1
ATOM 624 O O . PRO A 1 80 ? -13.261 -4.621 -0.390 1.00 95.31 80 PRO A O 1
ATOM 627 N N . TYR A 1 81 ? -13.111 -6.520 -1.552 1.00 95.56 81 TYR A N 1
ATOM 628 C CA . TYR A 1 81 ? -12.010 -6.084 -2.427 1.00 95.56 81 TYR A CA 1
ATOM 629 C C . TYR A 1 81 ? -12.236 -4.747 -3.153 1.00 95.56 81 TYR A C 1
ATOM 631 O O . TYR A 1 81 ? -11.266 -4.060 -3.483 1.00 95.56 81 TYR A O 1
ATOM 639 N N . GLU A 1 82 ? -13.483 -4.333 -3.385 1.00 94.88 82 GLU A N 1
ATOM 640 C CA . GLU A 1 82 ? -13.811 -3.063 -4.039 1.00 94.88 82 GLU A CA 1
ATOM 641 C C . GLU A 1 82 ? -13.309 -1.825 -3.277 1.00 94.88 82 GLU A C 1
ATOM 643 O O . GLU A 1 82 ? -13.200 -0.746 -3.862 1.00 94.88 82 GLU A O 1
ATOM 648 N N . VAL A 1 83 ? -12.976 -1.954 -1.987 1.00 96.62 83 VAL A N 1
ATOM 649 C CA . VAL A 1 83 ? -12.412 -0.846 -1.202 1.00 96.62 83 VAL A CA 1
ATOM 650 C C . VAL A 1 83 ? -10.954 -0.553 -1.564 1.00 96.62 83 VAL A C 1
ATOM 652 O O . VAL A 1 83 ? -10.498 0.572 -1.368 1.00 96.62 83 VAL A O 1
ATOM 655 N N . ILE A 1 84 ? -10.218 -1.527 -2.114 1.00 97.62 84 ILE A N 1
ATOM 656 C CA . ILE A 1 84 ? -8.782 -1.391 -2.391 1.00 97.62 84 ILE A CA 1
ATOM 657 C C . ILE A 1 84 ? -8.515 -0.366 -3.508 1.00 97.62 84 ILE A C 1
ATOM 659 O O . ILE A 1 84 ? -7.769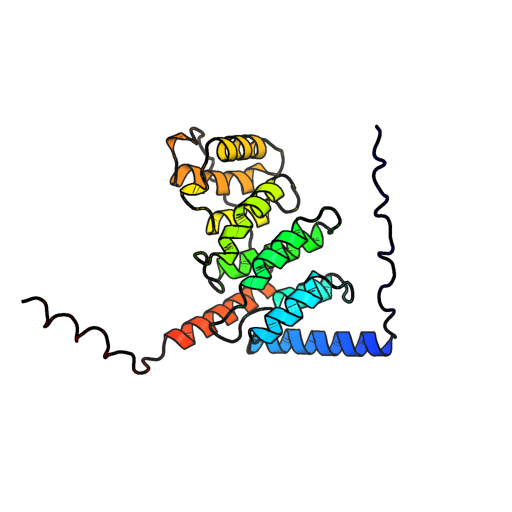 0.583 -3.252 1.00 97.62 84 ILE A O 1
ATOM 663 N N . PRO A 1 85 ? -9.150 -0.439 -4.699 1.00 97.75 85 PRO A N 1
ATOM 664 C CA . PRO A 1 85 ? -8.976 0.591 -5.726 1.00 97.75 85 PRO A CA 1
ATOM 665 C C . PRO A 1 85 ? -9.385 1.985 -5.260 1.00 97.75 85 PRO A C 1
ATOM 667 O O . PRO A 1 85 ? -8.736 2.966 -5.623 1.00 97.75 85 PRO A O 1
ATOM 670 N N . LEU A 1 86 ? -10.437 2.074 -4.443 1.00 96.88 86 LEU A N 1
ATOM 671 C CA . LEU A 1 86 ? -10.921 3.329 -3.872 1.00 96.88 86 LEU A CA 1
ATOM 672 C C . LEU A 1 86 ? -9.861 3.953 -2.955 1.00 96.88 86 LEU A C 1
ATOM 674 O O . LEU A 1 86 ? -9.516 5.124 -3.113 1.00 96.88 86 LEU A O 1
ATOM 678 N N . ALA A 1 87 ? -9.286 3.148 -2.061 1.00 97.38 87 ALA A N 1
ATOM 679 C CA . ALA A 1 87 ? -8.221 3.552 -1.154 1.00 97.38 87 ALA A CA 1
ATOM 680 C C . ALA A 1 87 ? -6.948 3.986 -1.902 1.00 97.38 87 ALA A C 1
ATOM 682 O O . ALA A 1 87 ? -6.400 5.057 -1.629 1.00 97.38 87 ALA A O 1
ATOM 683 N N . VAL A 1 88 ? -6.502 3.193 -2.884 1.00 97.81 88 VAL A N 1
ATOM 684 C CA . VAL A 1 88 ? -5.318 3.514 -3.697 1.00 97.81 88 VAL A CA 1
ATOM 685 C C . VAL A 1 88 ? -5.534 4.801 -4.488 1.00 97.81 88 VAL A C 1
ATOM 687 O O . VAL A 1 88 ? -4.686 5.692 -4.439 1.00 97.81 88 VAL A O 1
ATOM 690 N N . SER A 1 89 ? -6.673 4.933 -5.171 1.00 96.44 89 SER A N 1
ATOM 691 C CA . SER A 1 89 ? -6.993 6.124 -5.969 1.00 96.44 89 SER A CA 1
ATOM 692 C C . SER A 1 89 ? -7.025 7.381 -5.107 1.00 96.44 89 SER A C 1
ATOM 694 O O . SER A 1 89 ? -6.423 8.386 -5.476 1.00 96.44 89 SER A O 1
ATOM 696 N N . TYR A 1 90 ? -7.640 7.309 -3.923 1.00 95.88 90 TYR A N 1
ATOM 697 C CA . TYR A 1 90 ? -7.654 8.421 -2.979 1.00 95.88 90 TYR A CA 1
ATOM 698 C C . TYR A 1 90 ? -6.244 8.791 -2.506 1.00 95.88 90 TYR A C 1
ATOM 700 O O . TYR A 1 90 ? -5.876 9.962 -2.501 1.00 95.88 90 TYR A O 1
ATOM 708 N N . SER A 1 91 ? -5.410 7.797 -2.177 1.00 95.38 91 SER A N 1
ATOM 709 C CA . SER A 1 91 ? -4.023 8.034 -1.752 1.00 95.38 91 SER A CA 1
ATOM 710 C C . SER A 1 91 ? -3.142 8.679 -2.832 1.00 95.38 91 SER A C 1
ATOM 712 O O . SER A 1 91 ? -2.115 9.267 -2.504 1.00 95.38 91 SER A O 1
ATOM 714 N N . ALA A 1 92 ? -3.539 8.600 -4.105 1.00 95.12 92 ALA A N 1
ATOM 715 C CA . ALA A 1 92 ? -2.830 9.210 -5.226 1.00 95.12 92 ALA A CA 1
ATOM 716 C C . ALA A 1 92 ? -3.258 10.653 -5.532 1.00 95.12 92 ALA A C 1
ATOM 718 O O . ALA A 1 92 ? -2.662 11.294 -6.399 1.00 95.12 92 ALA A O 1
ATOM 719 N N . LEU A 1 93 ? -4.259 11.186 -4.826 1.00 94.06 93 LEU A N 1
ATOM 720 C CA . LEU A 1 93 ? -4.687 12.568 -5.003 1.00 94.06 93 LEU A CA 1
ATOM 721 C C . LEU A 1 93 ? -3.646 13.556 -4.429 1.00 94.06 93 LEU A C 1
ATOM 723 O O . LEU A 1 93 ? -3.071 13.315 -3.360 1.00 94.06 93 LEU A O 1
ATOM 727 N N . PRO A 1 94 ? -3.409 14.699 -5.104 1.00 88.31 94 PRO A N 1
ATOM 728 C CA . PRO A 1 94 ? -2.334 15.633 -4.757 1.00 88.31 94 PRO A CA 1
ATOM 729 C C . PRO A 1 94 ? -2.564 16.391 -3.441 1.00 88.31 94 PRO A C 1
ATOM 731 O O . PRO A 1 94 ? -1.611 16.858 -2.823 1.00 88.31 94 PRO A O 1
ATOM 734 N N . ASN A 1 95 ? -3.817 16.523 -3.008 1.00 89.44 95 ASN A N 1
ATOM 735 C CA . ASN A 1 95 ? -4.226 17.252 -1.805 1.00 89.44 95 ASN A CA 1
ATOM 736 C C . ASN A 1 95 ? -4.185 16.401 -0.525 1.00 89.44 95 ASN A C 1
ATOM 738 O O . ASN A 1 95 ? -4.451 16.915 0.561 1.00 89.44 95 ASN A O 1
ATOM 742 N N . ILE A 1 96 ? -3.861 15.111 -0.624 1.00 93.12 96 ILE A N 1
ATOM 743 C CA . ILE A 1 96 ? -3.840 14.221 0.538 1.00 93.12 96 ILE A CA 1
ATOM 744 C C . ILE A 1 96 ? -2.489 14.300 1.236 1.00 93.12 96 ILE A C 1
ATOM 746 O O . ILE A 1 96 ? -1.432 14.214 0.614 1.00 93.12 96 ILE A O 1
ATOM 750 N N . SER A 1 97 ? -2.512 14.438 2.564 1.00 92.75 97 SER A N 1
ATOM 751 C CA . SER A 1 97 ? -1.279 14.484 3.348 1.00 92.75 97 SER A CA 1
ATOM 752 C C . SER A 1 97 ? -0.480 13.190 3.183 1.00 92.75 97 SER A C 1
ATOM 754 O O . SER A 1 97 ? -1.020 12.085 3.272 1.00 92.75 97 SER A O 1
ATOM 756 N N . SER A 1 98 ? 0.838 13.306 3.022 1.00 93.00 98 SER A N 1
ATOM 757 C CA . SER A 1 98 ? 1.722 12.141 2.882 1.00 93.00 98 SER A CA 1
ATOM 758 C C . SER A 1 98 ? 1.619 11.163 4.055 1.00 93.00 98 SER A C 1
ATOM 760 O O . SER A 1 98 ? 1.797 9.963 3.880 1.00 93.00 98 SER A O 1
ATOM 762 N N . THR A 1 99 ? 1.307 11.667 5.251 1.00 94.06 99 THR A N 1
ATOM 763 C CA . THR A 1 99 ? 1.073 10.856 6.452 1.00 94.06 99 THR A CA 1
ATOM 764 C C . THR A 1 99 ? -0.151 9.955 6.294 1.00 94.06 99 THR A C 1
ATOM 766 O O . THR A 1 99 ? -0.122 8.792 6.709 1.00 94.06 99 THR A O 1
ATOM 769 N N . TRP A 1 100 ? -1.224 10.472 5.692 1.00 94.75 100 TRP A N 1
ATOM 770 C CA . TRP A 1 100 ? -2.430 9.695 5.440 1.00 94.75 100 TRP A CA 1
ATOM 771 C C . TRP A 1 100 ? -2.262 8.744 4.257 1.00 94.75 100 TRP A C 1
ATOM 773 O O . TRP A 1 100 ? -2.572 7.564 4.400 1.00 94.75 100 TRP A O 1
ATOM 783 N N . GLN A 1 101 ? -1.649 9.203 3.157 1.00 95.81 101 GLN A N 1
ATOM 784 C CA . GLN A 1 101 ? -1.277 8.337 2.028 1.00 95.81 101 GLN A CA 1
ATOM 785 C C . GLN A 1 101 ? -0.460 7.129 2.509 1.00 95.81 101 GLN A C 1
ATOM 787 O O . GLN A 1 101 ? -0.790 5.985 2.208 1.00 95.81 101 GLN A O 1
ATOM 792 N N . TYR A 1 102 ? 0.567 7.377 3.329 1.00 95.12 102 TYR A N 1
ATOM 793 C CA . TYR A 1 102 ? 1.397 6.324 3.906 1.00 95.12 102 TYR A CA 1
ATOM 794 C C . TYR A 1 102 ? 0.592 5.358 4.784 1.00 95.12 102 TYR A C 1
ATOM 796 O O . TYR A 1 102 ? 0.823 4.153 4.724 1.00 95.12 102 TYR A O 1
ATOM 804 N N . SER A 1 103 ? -0.367 5.862 5.569 1.00 96.19 103 SER A N 1
ATOM 805 C CA . SER A 1 103 ? -1.217 5.019 6.422 1.00 96.19 103 SER A CA 1
ATOM 806 C C . SER A 1 103 ? -2.098 4.092 5.577 1.00 96.19 103 SER A C 1
ATOM 808 O O . SER A 1 103 ? -2.124 2.889 5.819 1.00 96.19 103 SER A O 1
ATOM 810 N N . ILE A 1 104 ? -2.742 4.627 4.534 1.00 97.12 104 ILE A N 1
ATOM 811 C CA . ILE A 1 104 ? -3.566 3.842 3.603 1.00 97.12 104 ILE A CA 1
ATOM 812 C C . ILE A 1 104 ? -2.745 2.739 2.933 1.00 97.12 104 ILE A C 1
ATOM 814 O O . ILE A 1 104 ? -3.116 1.569 2.971 1.00 97.12 104 ILE A O 1
ATOM 818 N N . LEU A 1 105 ? -1.600 3.096 2.352 1.00 97.25 105 LEU A N 1
ATOM 819 C CA . LEU A 1 105 ? -0.759 2.131 1.648 1.00 97.25 105 LEU A CA 1
ATOM 820 C C . LEU A 1 105 ? -0.155 1.094 2.606 1.00 97.25 105 LEU A C 1
ATOM 822 O O . LEU A 1 105 ? -0.008 -0.064 2.236 1.00 97.25 105 LEU A O 1
ATOM 826 N N . THR A 1 106 ? 0.152 1.478 3.847 1.00 96.75 106 THR A N 1
ATOM 827 C CA . THR A 1 106 ? 0.651 0.552 4.879 1.00 96.75 106 THR A CA 1
ATOM 828 C C . THR A 1 106 ? -0.392 -0.492 5.249 1.00 96.75 106 THR A C 1
ATOM 830 O O . THR A 1 106 ? -0.045 -1.658 5.417 1.00 96.75 106 THR A O 1
ATOM 833 N N . TRP A 1 107 ? -1.660 -0.090 5.347 1.00 97.44 107 TRP A N 1
ATOM 834 C CA . TRP A 1 107 ? -2.764 -1.017 5.573 1.00 97.44 107 TRP A CA 1
ATOM 835 C C . TRP A 1 107 ? -2.885 -2.032 4.429 1.00 97.44 107 TRP A C 1
ATOM 837 O O . TRP A 1 107 ? -2.874 -3.232 4.685 1.00 97.44 107 TRP A O 1
ATOM 847 N N . ILE A 1 108 ? -2.871 -1.572 3.172 1.00 97.56 108 ILE A N 1
ATOM 848 C CA . ILE A 1 108 ? -2.936 -2.450 1.987 1.00 97.56 108 ILE A CA 1
ATOM 849 C C . ILE A 1 108 ? -1.727 -3.394 1.918 1.00 97.56 108 ILE A C 1
ATOM 851 O O . ILE A 1 108 ? -1.889 -4.589 1.683 1.00 97.56 108 ILE A O 1
ATOM 855 N N . ALA A 1 109 ? -0.516 -2.875 2.144 1.00 96.50 109 ALA A N 1
ATOM 856 C CA . ALA A 1 109 ? 0.699 -3.686 2.183 1.00 96.50 109 ALA A CA 1
ATOM 857 C C . ALA A 1 109 ? 0.613 -4.770 3.266 1.00 96.50 109 ALA A C 1
ATOM 859 O O . ALA A 1 109 ? 0.964 -5.915 3.007 1.00 96.50 109 ALA A O 1
ATOM 860 N N . GLY A 1 110 ? 0.087 -4.427 4.446 1.00 95.81 110 GLY A N 1
ATOM 861 C CA . GLY A 1 110 ? -0.140 -5.380 5.527 1.00 95.81 110 GLY A CA 1
ATOM 862 C C . GLY A 1 110 ? -1.138 -6.479 5.154 1.00 95.81 110 GLY A C 1
ATOM 863 O O . GLY A 1 110 ? -0.852 -7.651 5.380 1.00 95.81 110 GLY A O 1
ATOM 864 N N . LEU A 1 111 ? -2.275 -6.127 4.543 1.00 95.62 111 LEU A N 1
ATOM 865 C CA . LEU A 1 111 ? -3.261 -7.114 4.085 1.00 95.62 111 LEU A CA 1
ATOM 866 C C . LEU A 1 111 ? -2.645 -8.140 3.114 1.00 95.62 111 LEU A C 1
ATOM 868 O O . LEU A 1 111 ? -2.965 -9.324 3.198 1.00 95.62 111 LEU A O 1
ATOM 872 N N . LEU A 1 112 ? -1.742 -7.696 2.232 1.00 95.31 112 LEU A N 1
ATOM 873 C CA . LEU A 1 112 ? -0.999 -8.565 1.309 1.00 95.31 112 LEU A CA 1
ATOM 874 C C . LEU A 1 112 ? 0.078 -9.401 2.016 1.00 95.31 112 LEU A C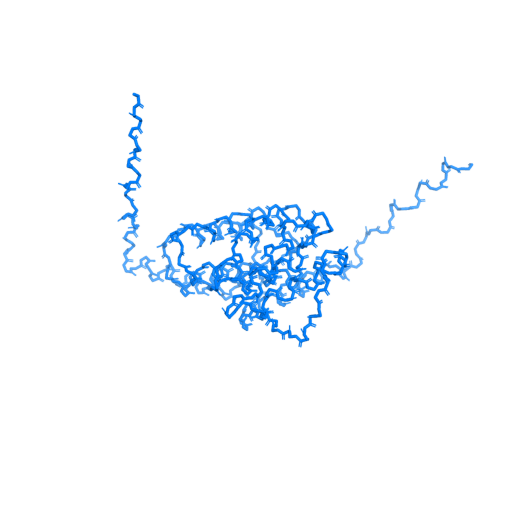 1
ATOM 876 O O . LEU A 1 112 ? 0.199 -10.592 1.744 1.00 95.31 112 LEU A O 1
ATOM 880 N N . ASP A 1 113 ? 0.852 -8.791 2.918 1.00 93.56 113 ASP A N 1
ATOM 881 C CA . ASP A 1 113 ? 1.947 -9.446 3.649 1.00 93.56 113 ASP A CA 1
ATOM 882 C C . ASP A 1 113 ? 1.471 -10.617 4.512 1.00 93.56 113 ASP A C 1
ATOM 884 O O . ASP A 1 113 ? 2.171 -11.619 4.641 1.00 93.56 113 ASP A O 1
ATOM 888 N N . PHE A 1 114 ? 0.285 -10.482 5.103 1.00 92.75 114 PHE A N 1
ATOM 889 C CA . PHE A 1 114 ? -0.317 -11.487 5.980 1.00 92.75 114 PHE A CA 1
ATOM 890 C C . PHE A 1 114 ? -1.322 -12.390 5.256 1.00 92.75 114 PHE A C 1
ATOM 892 O O . PHE A 1 114 ? -2.042 -13.138 5.909 1.00 92.75 114 PHE A O 1
ATOM 899 N N . HIS A 1 115 ? -1.385 -12.329 3.920 1.00 91.88 115 HIS A N 1
ATOM 900 C CA . HIS A 1 115 ? -2.300 -13.138 3.107 1.00 91.88 115 HIS A CA 1
ATOM 901 C C . HIS A 1 115 ? -3.777 -13.020 3.527 1.00 91.88 115 HIS A C 1
ATOM 903 O O . HIS A 1 115 ? -4.549 -13.959 3.377 1.00 91.88 115 HIS A O 1
ATOM 909 N N . VAL A 1 116 ? -4.176 -11.853 4.046 1.00 93.12 116 VAL A N 1
ATOM 910 C CA . VAL A 1 116 ? -5.577 -11.553 4.388 1.00 93.12 116 VAL A CA 1
ATOM 911 C C . VAL A 1 116 ? -6.397 -11.298 3.122 1.00 93.12 116 VAL A C 1
ATOM 913 O O . VAL A 1 116 ? -7.601 -11.532 3.097 1.00 93.12 116 VAL A O 1
ATOM 916 N N . ILE A 1 117 ? -5.741 -10.810 2.065 1.00 93.88 117 ILE A N 1
ATOM 917 C CA . ILE A 1 117 ? -6.321 -10.655 0.731 1.00 93.88 117 ILE A CA 1
ATOM 918 C C . ILE A 1 117 ? -5.467 -11.390 -0.303 1.00 93.88 117 ILE A C 1
ATOM 920 O O . ILE A 1 117 ? -4.238 -11.418 -0.208 1.00 93.88 117 ILE A O 1
ATOM 924 N N . ASP A 1 118 ? -6.120 -11.948 -1.317 1.00 92.75 118 ASP A N 1
ATOM 925 C CA . ASP A 1 118 ? -5.467 -12.680 -2.396 1.00 92.75 118 ASP A CA 1
ATOM 926 C C . ASP A 1 118 ? -4.884 -11.724 -3.445 1.00 92.75 118 ASP A C 1
ATOM 928 O O . ASP A 1 118 ? -5.597 -10.960 -4.100 1.00 92.75 118 ASP A O 1
ATOM 932 N N . VAL A 1 119 ? -3.571 -11.835 -3.648 1.00 93.25 119 VAL A N 1
ATOM 933 C CA . VAL A 1 119 ? -2.783 -11.103 -4.646 1.00 93.25 119 VAL A CA 1
ATOM 934 C C . VAL A 1 119 ? -3.251 -11.335 -6.090 1.00 93.25 119 VAL A C 1
ATOM 936 O O . VAL A 1 119 ? -3.035 -10.482 -6.957 1.00 93.25 119 VAL A O 1
ATOM 939 N N . SER A 1 120 ? -3.901 -12.469 -6.371 1.00 91.81 120 SER A N 1
ATOM 940 C CA . SER A 1 120 ? -4.412 -12.809 -7.702 1.00 91.81 120 SER A CA 1
ATOM 941 C C . SER A 1 120 ? -5.650 -11.984 -8.089 1.00 91.81 120 SER A C 1
ATOM 943 O O . SER A 1 120 ? -5.950 -11.820 -9.279 1.00 91.81 120 SER A O 1
ATOM 945 N N . ASN A 1 121 ? -6.328 -11.383 -7.102 1.00 95.12 121 ASN A N 1
ATOM 946 C CA . ASN A 1 121 ? -7.589 -10.686 -7.298 1.00 95.12 121 ASN A CA 1
ATOM 947 C C . ASN A 1 121 ? -7.452 -9.465 -8.231 1.00 95.12 121 ASN A C 1
ATOM 949 O O . ASN A 1 121 ? -6.597 -8.589 -8.061 1.00 95.12 121 ASN A O 1
ATOM 953 N N . LYS A 1 122 ? -8.363 -9.362 -9.207 1.00 95.38 122 LYS A N 1
ATOM 954 C CA . LYS A 1 122 ? -8.386 -8.288 -10.217 1.00 95.38 122 LYS A CA 1
ATOM 955 C C . LYS A 1 122 ? -8.455 -6.871 -9.630 1.00 95.38 122 LYS A C 1
ATOM 957 O O . LYS A 1 122 ? -7.878 -5.952 -10.207 1.00 95.38 122 LYS A O 1
ATOM 962 N N . TYR A 1 123 ? -9.125 -6.684 -8.489 1.00 96.62 123 TYR A N 1
ATOM 963 C CA . TYR A 1 123 ? -9.223 -5.380 -7.821 1.00 96.62 123 TYR A CA 1
ATOM 964 C C . TYR A 1 123 ? -7.886 -4.920 -7.237 1.00 96.62 123 TYR A C 1
ATOM 966 O O . TYR A 1 123 ? -7.673 -3.726 -7.042 1.00 96.62 123 TYR A O 1
ATOM 974 N N . ILE A 1 124 ? -6.960 -5.842 -6.987 1.00 96.50 124 ILE A N 1
ATOM 975 C CA . ILE A 1 124 ? -5.613 -5.485 -6.557 1.00 96.50 124 ILE A CA 1
ATOM 976 C C . ILE A 1 124 ? -4.768 -5.118 -7.777 1.00 96.50 124 ILE A C 1
ATOM 978 O O . ILE A 1 124 ? -4.133 -4.065 -7.793 1.00 96.50 124 ILE A O 1
ATOM 982 N N . HIS A 1 125 ? -4.798 -5.936 -8.834 1.00 96.88 125 HIS A N 1
ATOM 983 C CA . HIS A 1 125 ? -3.954 -5.704 -10.013 1.00 96.88 125 HIS A CA 1
ATOM 984 C C . HIS A 1 125 ? -4.325 -4.433 -10.793 1.00 96.88 125 HIS A C 1
ATOM 986 O O . HIS A 1 125 ? -3.431 -3.733 -11.261 1.00 96.88 125 HIS A O 1
ATOM 992 N N . ILE A 1 126 ? -5.602 -4.029 -10.828 1.00 97.38 126 ILE A N 1
ATOM 993 C CA . ILE A 1 126 ? -6.010 -2.749 -11.449 1.00 97.38 126 ILE A CA 1
ATOM 994 C C . ILE A 1 126 ? -5.311 -1.527 -10.819 1.00 97.38 126 ILE A C 1
ATOM 996 O O . ILE A 1 126 ? -5.154 -0.490 -11.462 1.00 97.38 126 ILE A O 1
ATOM 1000 N N . CYS A 1 127 ? -4.836 -1.650 -9.576 1.00 98.00 127 CYS A N 1
ATOM 1001 C CA . CYS A 1 127 ? -4.118 -0.592 -8.870 1.00 98.00 127 CYS A CA 1
ATOM 1002 C C . CYS A 1 127 ? -2.662 -0.422 -9.337 1.00 98.00 127 CYS A C 1
ATOM 1004 O O . CYS A 1 127 ? -2.016 0.549 -8.935 1.00 98.00 127 CYS A O 1
ATOM 1006 N N . TYR A 1 128 ? -2.131 -1.334 -10.164 1.00 97.88 128 TYR A N 1
ATOM 1007 C CA . TYR A 1 128 ? -0.708 -1.400 -10.510 1.00 97.88 128 TYR A CA 1
ATOM 1008 C C . TYR A 1 128 ? -0.160 -0.074 -11.038 1.00 97.88 128 TYR A C 1
ATOM 1010 O O . TYR A 1 128 ? 0.846 0.434 -10.544 1.00 97.88 128 TYR A O 1
ATOM 1018 N N . VAL A 1 129 ? -0.835 0.517 -12.027 1.00 97.69 129 VAL A N 1
ATOM 1019 C CA . VAL A 1 129 ? -0.383 1.759 -12.671 1.00 97.69 129 VAL A CA 1
ATOM 1020 C C . VAL A 1 129 ? -0.370 2.920 -11.677 1.00 97.69 129 VAL A C 1
ATOM 1022 O O . VAL A 1 129 ? 0.605 3.668 -11.621 1.00 97.69 129 VAL A O 1
ATOM 1025 N N . THR A 1 130 ? -1.411 3.045 -10.854 1.00 97.75 130 THR A N 1
ATOM 1026 C CA . THR A 1 130 ? -1.506 4.098 -9.836 1.00 97.75 130 THR A CA 1
ATOM 1027 C C . THR A 1 130 ? -0.402 3.958 -8.789 1.00 97.75 130 THR A C 1
ATOM 1029 O O . THR A 1 130 ? 0.282 4.932 -8.480 1.00 97.75 130 THR A O 1
ATOM 1032 N N . LEU A 1 131 ? -0.159 2.740 -8.299 1.00 97.81 131 LEU A N 1
ATOM 1033 C CA . LEU A 1 131 ? 0.927 2.447 -7.360 1.00 97.81 131 LEU A CA 1
ATOM 1034 C C . LEU A 1 131 ? 2.307 2.709 -7.973 1.00 97.81 131 LEU A C 1
ATOM 1036 O O . LEU A 1 131 ? 3.188 3.244 -7.303 1.00 97.81 131 LEU A O 1
ATOM 1040 N N . PHE A 1 132 ? 2.494 2.383 -9.254 1.00 97.62 132 PHE A N 1
ATOM 1041 C CA . PHE A 1 132 ? 3.734 2.667 -9.972 1.00 97.62 132 PHE A CA 1
ATOM 1042 C C . PHE A 1 132 ? 3.989 4.177 -10.088 1.00 97.62 132 PHE A C 1
ATOM 1044 O O . PHE A 1 132 ? 5.118 4.630 -9.905 1.00 97.62 132 PHE A O 1
ATOM 1051 N N . ASN A 1 133 ? 2.946 4.977 -10.317 1.00 96.31 133 ASN A N 1
ATOM 1052 C CA . ASN A 1 133 ? 3.062 6.436 -10.372 1.00 96.31 133 ASN A CA 1
ATOM 1053 C C . ASN A 1 133 ? 3.417 7.053 -9.008 1.00 96.31 133 ASN A C 1
ATOM 1055 O O . ASN A 1 133 ? 4.127 8.057 -8.953 1.00 96.31 133 ASN A O 1
ATOM 1059 N N . LEU A 1 134 ? 3.000 6.427 -7.902 1.00 95.25 134 LEU A N 1
ATOM 1060 C CA . LEU A 1 134 ? 3.367 6.848 -6.545 1.00 95.25 134 LEU A CA 1
ATOM 1061 C C . LEU A 1 134 ? 4.854 6.647 -6.220 1.00 95.25 134 LEU A C 1
ATOM 1063 O O . LEU A 1 1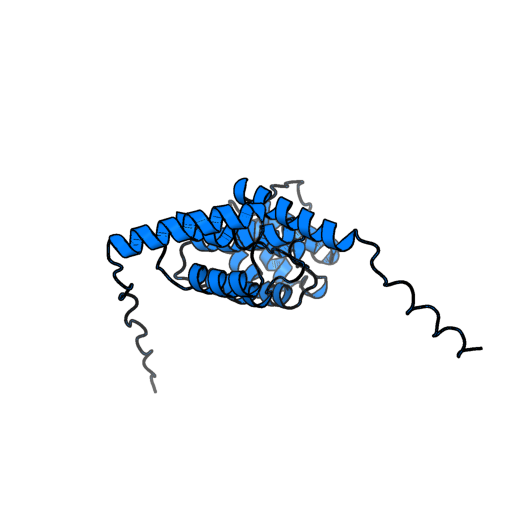34 ? 5.342 7.207 -5.234 1.00 95.25 134 LEU A O 1
ATOM 1067 N N . LEU A 1 135 ? 5.596 5.892 -7.040 1.00 94.50 135 LEU A N 1
ATOM 1068 C CA . LEU A 1 135 ? 7.019 5.656 -6.814 1.00 94.50 135 LEU A CA 1
ATOM 1069 C C . LEU A 1 135 ? 7.854 6.931 -6.854 1.00 94.50 135 LEU A C 1
ATOM 1071 O O . LEU A 1 135 ? 8.888 6.949 -6.204 1.00 94.50 135 LEU A O 1
ATOM 1075 N N . ASP A 1 136 ? 7.430 7.989 -7.550 1.00 91.12 136 ASP A N 1
ATOM 1076 C CA . ASP A 1 136 ? 8.200 9.240 -7.631 1.00 91.12 136 ASP A CA 1
ATOM 1077 C C . ASP A 1 136 ? 8.185 10.058 -6.321 1.00 91.12 136 ASP A C 1
ATOM 1079 O O . ASP A 1 136 ? 8.977 10.983 -6.142 1.00 91.12 136 ASP A O 1
ATOM 1083 N N . SER A 1 137 ? 7.310 9.704 -5.373 1.00 90.56 137 SER A N 1
ATOM 1084 C CA . SER A 1 137 ? 7.201 10.364 -4.072 1.00 90.56 137 SER A CA 1
ATOM 1085 C C . SER A 1 137 ? 8.063 9.672 -3.015 1.00 90.56 137 SER A C 1
ATOM 1087 O O . SER A 1 137 ? 7.707 8.607 -2.508 1.00 90.56 137 SER A O 1
ATOM 1089 N N . ASN A 1 138 ? 9.152 10.321 -2.583 1.00 86.25 138 ASN A N 1
ATOM 1090 C CA . ASN A 1 138 ? 10.059 9.803 -1.540 1.00 86.25 138 ASN A CA 1
ATOM 1091 C C . ASN A 1 138 ? 9.343 9.342 -0.257 1.00 86.25 138 ASN A C 1
ATOM 1093 O O . ASN A 1 138 ? 9.822 8.442 0.426 1.00 86.25 138 ASN A O 1
ATOM 1097 N N . LYS A 1 139 ? 8.202 9.953 0.084 1.00 90.12 139 LYS A N 1
ATOM 1098 C CA . LYS A 1 139 ? 7.488 9.697 1.344 1.00 90.12 139 LYS A CA 1
ATOM 1099 C C . LYS A 1 139 ? 6.692 8.390 1.340 1.00 90.12 139 LYS A C 1
ATOM 1101 O O . LYS A 1 139 ? 6.518 7.790 2.395 1.00 90.12 139 LYS A O 1
ATOM 1106 N N . VAL A 1 140 ? 6.208 7.953 0.175 1.00 92.62 140 VAL A N 1
ATOM 1107 C CA . VAL A 1 140 ? 5.384 6.737 0.031 1.00 92.62 140 VAL A CA 1
ATOM 1108 C C . VAL A 1 140 ? 6.032 5.672 -0.851 1.00 92.62 140 VAL A C 1
ATOM 1110 O O . VAL A 1 140 ? 5.563 4.538 -0.879 1.00 92.62 140 VAL A O 1
ATOM 1113 N N . CYS A 1 141 ? 7.146 5.994 -1.517 1.00 92.94 141 CYS A N 1
ATOM 1114 C CA . CYS A 1 141 ? 7.853 5.092 -2.421 1.00 92.94 141 CYS A CA 1
ATOM 1115 C C . CYS A 1 141 ? 8.156 3.733 -1.776 1.00 92.94 141 CYS A C 1
ATOM 1117 O O . CYS A 1 141 ? 7.937 2.701 -2.402 1.00 92.94 141 CYS A O 1
ATOM 1119 N N . ALA A 1 142 ? 8.592 3.711 -0.511 1.00 92.31 142 ALA A N 1
ATOM 1120 C CA . ALA A 1 142 ? 8.916 2.467 0.184 1.00 92.31 142 ALA A CA 1
ATOM 1121 C C . ALA A 1 142 ? 7.714 1.518 0.314 1.00 92.31 142 ALA A C 1
ATOM 1123 O O . ALA A 1 142 ? 7.837 0.329 0.024 1.00 92.31 142 ALA A O 1
ATOM 1124 N N . VAL A 1 143 ? 6.551 2.043 0.709 1.00 94.50 143 VAL A N 1
ATOM 1125 C CA . VAL A 1 143 ? 5.339 1.233 0.887 1.00 94.50 143 VAL A CA 1
ATOM 1126 C C . VAL A 1 143 ? 4.676 0.897 -0.454 1.00 94.50 143 VAL A C 1
ATOM 1128 O O . VAL A 1 143 ? 4.228 -0.228 -0.646 1.00 94.50 143 VAL A O 1
ATOM 1131 N N . ALA A 1 144 ? 4.718 1.801 -1.437 1.00 95.81 144 ALA A N 1
ATOM 1132 C CA . ALA A 1 144 ? 4.264 1.512 -2.799 1.00 95.81 144 ALA A CA 1
ATOM 1133 C C . ALA A 1 144 ? 5.126 0.426 -3.473 1.00 95.81 144 ALA A C 1
ATOM 1135 O O . ALA A 1 144 ? 4.583 -0.513 -4.053 1.00 95.81 144 ALA A O 1
ATOM 1136 N N . CYS A 1 145 ? 6.459 0.489 -3.333 1.00 94.94 145 CYS A N 1
ATOM 1137 C CA . CYS A 1 145 ? 7.374 -0.566 -3.788 1.00 94.94 145 CYS A CA 1
ATOM 1138 C C . CYS A 1 145 ? 7.028 -1.914 -3.163 1.00 94.94 145 CYS A C 1
ATOM 1140 O O . CYS A 1 145 ? 7.043 -2.924 -3.860 1.00 94.94 145 CYS A O 1
ATOM 1142 N N . LYS A 1 146 ? 6.726 -1.924 -1.858 1.00 93.75 146 LYS A N 1
ATOM 1143 C CA . LYS A 1 146 ? 6.350 -3.137 -1.135 1.00 93.75 146 LYS A CA 1
ATOM 1144 C C . LYS A 1 146 ? 5.099 -3.767 -1.743 1.00 93.75 146 LYS A C 1
ATOM 1146 O O . LYS A 1 146 ? 5.155 -4.932 -2.105 1.00 93.75 146 LYS A O 1
ATOM 1151 N N . ILE A 1 147 ? 4.029 -2.997 -1.960 1.00 96.69 147 ILE A N 1
ATOM 1152 C CA . ILE A 1 147 ? 2.806 -3.499 -2.614 1.00 96.69 147 ILE A CA 1
ATOM 1153 C C . ILE A 1 147 ? 3.121 -4.032 -4.018 1.00 96.69 147 ILE A C 1
ATOM 1155 O O . ILE A 1 147 ? 2.749 -5.156 -4.350 1.00 96.69 147 ILE A O 1
ATOM 1159 N N . LEU A 1 148 ? 3.859 -3.262 -4.826 1.00 97.00 148 LEU A N 1
ATOM 1160 C CA . LEU A 1 148 ? 4.226 -3.650 -6.191 1.00 97.00 148 LEU A CA 1
ATOM 1161 C C . LEU A 1 148 ? 5.025 -4.956 -6.246 1.00 97.00 148 LEU A C 1
ATOM 1163 O O . LEU A 1 148 ? 4.877 -5.697 -7.212 1.00 97.00 148 LEU A O 1
ATOM 1167 N N . GLN A 1 149 ? 5.832 -5.280 -5.233 1.00 94.81 149 GLN A N 1
ATOM 1168 C CA . GLN A 1 149 ? 6.546 -6.562 -5.181 1.00 94.81 149 GLN A CA 1
ATOM 1169 C C . GLN A 1 149 ? 5.608 -7.764 -5.103 1.00 94.81 149 GLN A C 1
ATOM 1171 O O . GLN A 1 149 ? 5.938 -8.797 -5.674 1.00 94.81 149 GLN A O 1
ATOM 1176 N N . HIS A 1 150 ? 4.460 -7.633 -4.433 1.00 94.75 150 HIS A N 1
ATOM 1177 C CA . HIS A 1 150 ? 3.464 -8.704 -4.387 1.00 94.75 150 HIS A CA 1
ATOM 1178 C C . HIS A 1 150 ? 2.725 -8.815 -5.720 1.00 94.75 150 HIS A C 1
ATOM 1180 O O . HIS A 1 150 ? 2.529 -9.912 -6.228 1.00 94.75 150 HIS A O 1
ATOM 1186 N N . ILE A 1 151 ? 2.323 -7.679 -6.294 1.00 96.62 151 ILE A N 1
ATOM 1187 C CA . ILE A 1 151 ? 1.329 -7.664 -7.376 1.00 96.62 151 ILE A CA 1
ATOM 1188 C C . ILE A 1 151 ? 1.936 -7.638 -8.785 1.00 96.62 151 ILE A C 1
ATOM 1190 O O . ILE A 1 151 ? 1.188 -7.733 -9.754 1.00 96.62 151 ILE A O 1
ATOM 1194 N N . THR A 1 152 ? 3.259 -7.472 -8.924 1.00 97.12 152 THR A N 1
ATOM 1195 C CA . THR A 1 152 ? 3.931 -7.442 -10.236 1.00 97.12 152 THR A CA 1
ATOM 1196 C C . THR A 1 152 ? 3.831 -8.793 -10.926 1.00 97.12 152 THR A C 1
ATOM 1198 O O . THR A 1 152 ? 4.289 -9.805 -10.400 1.00 97.12 152 THR A O 1
ATOM 1201 N N . ARG A 1 153 ? 3.297 -8.778 -12.147 1.00 96.06 153 ARG A N 1
ATOM 1202 C CA . ARG A 1 153 ? 3.235 -9.923 -13.058 1.00 96.06 153 ARG A CA 1
ATOM 1203 C C . ARG A 1 153 ? 4.232 -9.748 -14.200 1.00 96.06 153 ARG A C 1
ATOM 1205 O O . ARG A 1 153 ? 4.755 -8.658 -14.426 1.00 96.06 153 ARG A O 1
ATOM 1212 N N . LEU A 1 154 ? 4.463 -10.812 -14.969 1.00 96.19 154 LEU A N 1
ATOM 1213 C CA . LEU A 1 154 ? 5.360 -10.782 -16.132 1.00 96.19 154 LEU A CA 1
ATOM 1214 C C . LEU A 1 154 ? 4.978 -9.684 -17.145 1.00 96.19 154 LEU A C 1
ATOM 1216 O O . LEU A 1 154 ? 5.848 -8.983 -17.655 1.00 96.19 154 LEU A O 1
ATOM 1220 N N . GLU A 1 155 ? 3.680 -9.504 -17.393 1.00 95.88 155 GLU A N 1
ATOM 1221 C CA . GLU A 1 155 ? 3.117 -8.488 -18.297 1.00 95.88 155 GLU A CA 1
ATOM 1222 C C . GLU A 1 155 ? 3.377 -7.042 -17.849 1.00 95.88 155 GLU A C 1
ATOM 1224 O O . GLU A 1 155 ? 3.438 -6.125 -18.672 1.00 95.88 155 GLU A O 1
ATOM 1229 N N . ASP A 1 156 ? 3.598 -6.825 -16.551 1.00 96.94 156 ASP A N 1
ATOM 1230 C CA . ASP A 1 156 ? 3.876 -5.497 -16.021 1.00 96.94 156 ASP A CA 1
ATOM 1231 C C . ASP A 1 156 ? 5.317 -5.049 -16.293 1.00 96.94 156 ASP A C 1
ATOM 1233 O O . ASP A 1 156 ? 5.599 -3.843 -16.337 1.00 96.94 156 ASP A O 1
ATOM 1237 N N . VAL A 1 157 ? 6.223 -6.003 -16.513 1.00 97.38 157 VAL A N 1
ATOM 1238 C CA . VAL A 1 157 ? 7.663 -5.784 -16.667 1.00 97.38 157 VAL A CA 1
ATOM 1239 C C . VAL A 1 157 ? 7.984 -5.381 -18.106 1.00 97.38 157 VAL A C 1
ATOM 1241 O O . VAL A 1 157 ? 8.388 -6.177 -18.954 1.00 97.38 157 VAL A O 1
ATOM 1244 N N . THR A 1 158 ? 7.796 -4.091 -18.385 1.00 97.19 158 THR A N 1
ATOM 1245 C CA . THR A 1 158 ? 8.020 -3.492 -19.709 1.00 97.19 158 THR A CA 1
ATOM 1246 C C . THR A 1 158 ? 9.324 -2.688 -19.766 1.00 97.19 158 THR A C 1
ATOM 1248 O O . THR A 1 158 ? 9.717 -2.092 -18.758 1.00 97.19 158 THR A O 1
ATOM 1251 N N . PRO A 1 159 ? 9.970 -2.551 -20.945 1.00 96.88 159 PRO A N 1
ATOM 1252 C CA . PRO A 1 159 ? 11.192 -1.752 -21.090 1.00 96.88 159 PRO A CA 1
ATOM 1253 C C . PRO A 1 159 ? 11.052 -0.311 -20.582 1.00 96.88 159 PRO A C 1
ATOM 1255 O O . PRO A 1 159 ? 11.979 0.235 -19.984 1.00 96.88 159 PRO A O 1
ATOM 1258 N N . ASN A 1 160 ? 9.884 0.307 -20.784 1.00 96.62 160 ASN A N 1
ATOM 1259 C CA . ASN A 1 160 ? 9.621 1.675 -20.338 1.00 96.62 160 ASN A CA 1
ATOM 1260 C C . ASN A 1 160 ? 9.579 1.780 -18.809 1.00 96.62 160 ASN A C 1
ATOM 1262 O O . ASN A 1 160 ? 10.237 2.654 -18.243 1.00 96.62 160 ASN A O 1
ATOM 1266 N N . ARG A 1 161 ? 8.871 0.870 -18.126 1.00 97.06 161 ARG A N 1
ATOM 1267 C CA . ARG A 1 161 ? 8.838 0.846 -16.656 1.00 97.06 161 ARG A CA 1
ATOM 1268 C C . ARG A 1 161 ? 10.207 0.515 -16.072 1.00 97.06 161 ARG A C 1
ATOM 1270 O O . ARG A 1 161 ? 10.633 1.191 -15.140 1.00 97.06 161 ARG A O 1
ATOM 1277 N N . THR A 1 162 ? 10.947 -0.418 -16.672 1.00 96.25 162 THR A N 1
ATOM 1278 C CA . THR A 1 162 ? 12.319 -0.736 -16.247 1.00 96.25 162 THR A CA 1
ATOM 1279 C C . THR A 1 162 ? 13.238 0.484 -16.326 1.00 96.25 162 THR A C 1
ATOM 1281 O O . THR A 1 162 ? 13.944 0.783 -15.365 1.00 96.25 162 THR A O 1
ATOM 1284 N N . LYS A 1 163 ? 13.187 1.258 -17.422 1.00 95.12 163 LYS A N 1
ATOM 1285 C CA . LYS A 1 163 ? 13.947 2.517 -17.548 1.00 95.12 163 LYS A CA 1
ATOM 1286 C C . LYS A 1 163 ? 13.587 3.524 -16.452 1.00 95.12 163 LYS A C 1
ATOM 1288 O O . LYS A 1 163 ? 14.480 4.170 -15.906 1.00 95.12 163 LYS A O 1
ATOM 1293 N N . ILE A 1 164 ? 12.300 3.651 -16.114 1.00 95.81 164 ILE A N 1
ATOM 1294 C CA . ILE A 1 164 ? 11.843 4.532 -15.030 1.00 95.81 164 ILE A CA 1
ATOM 1295 C C . ILE A 1 164 ? 12.407 4.064 -13.686 1.00 95.81 164 ILE A C 1
ATOM 1297 O O . ILE A 1 164 ? 12.972 4.884 -12.967 1.00 95.81 164 ILE A O 1
ATOM 1301 N N . LEU A 1 165 ? 12.325 2.769 -13.368 1.00 95.00 165 LEU A N 1
ATOM 1302 C CA . LEU A 1 165 ? 12.865 2.225 -12.119 1.00 95.00 165 LEU A CA 1
ATOM 1303 C C . LEU A 1 165 ? 14.374 2.461 -12.000 1.00 95.00 165 LEU A C 1
ATOM 1305 O O . LEU A 1 165 ? 14.823 2.986 -10.988 1.00 95.00 165 LEU A O 1
ATOM 1309 N N . LEU A 1 166 ? 15.149 2.180 -13.051 1.00 93.12 166 LEU A N 1
ATOM 1310 C CA . LEU A 1 166 ? 16.599 2.425 -13.064 1.00 93.12 166 LEU A CA 1
ATOM 1311 C C . LEU A 1 166 ? 16.949 3.914 -12.904 1.00 93.12 166 LEU A C 1
ATOM 1313 O O . LEU A 1 166 ? 17.992 4.259 -12.349 1.00 93.12 166 LEU A O 1
ATOM 1317 N N . ARG A 1 167 ? 16.086 4.820 -13.380 1.00 93.19 167 ARG A N 1
ATOM 1318 C CA . ARG A 1 167 ? 16.230 6.263 -13.143 1.00 93.19 167 ARG A CA 1
ATOM 1319 C C . ARG A 1 167 ? 15.920 6.627 -11.689 1.00 93.19 167 ARG A C 1
ATOM 1321 O O . ARG A 1 167 ? 16.648 7.426 -11.108 1.00 93.19 167 ARG A O 1
ATOM 1328 N N . LEU A 1 168 ? 14.850 6.071 -11.116 1.00 92.75 168 LEU A N 1
ATOM 1329 C CA . LEU A 1 168 ? 14.448 6.321 -9.728 1.00 92.75 168 LEU A CA 1
ATOM 1330 C C . LEU A 1 168 ? 15.452 5.748 -8.723 1.00 92.75 168 LEU A C 1
ATOM 1332 O O . LEU A 1 168 ? 15.701 6.379 -7.704 1.00 92.75 168 LEU A O 1
ATOM 1336 N N . GLU A 1 169 ? 16.081 4.613 -9.026 1.00 90.56 169 GLU A N 1
ATOM 1337 C CA . GLU A 1 169 ? 17.113 4.002 -8.180 1.00 90.56 169 GLU A CA 1
ATOM 1338 C C . GLU A 1 169 ? 18.286 4.955 -7.932 1.00 90.56 169 GLU A C 1
ATOM 1340 O O . GLU A 1 169 ? 18.835 4.983 -6.839 1.00 90.56 169 GLU A O 1
ATOM 1345 N N . LYS A 1 170 ? 18.629 5.802 -8.910 1.00 89.12 170 LYS A N 1
ATOM 1346 C CA . LYS A 1 170 ? 19.714 6.788 -8.788 1.00 89.12 170 LYS A CA 1
ATOM 1347 C C . LYS A 1 170 ? 19.358 7.992 -7.907 1.00 89.12 170 LYS A C 1
ATOM 1349 O O . LYS A 1 170 ? 20.242 8.789 -7.599 1.00 89.12 170 LYS A O 1
ATOM 1354 N N . LYS A 1 171 ? 18.091 8.168 -7.514 1.00 88.75 171 LYS A N 1
ATOM 1355 C CA . LYS A 1 171 ? 17.673 9.276 -6.643 1.00 88.75 171 LYS A CA 1
ATOM 1356 C C . LYS A 1 171 ? 18.067 8.998 -5.189 1.00 88.75 171 LYS A C 1
ATOM 1358 O O . LYS A 1 171 ? 17.841 7.910 -4.651 1.00 88.75 171 LYS A O 1
ATOM 1363 N N . ALA A 1 172 ? 18.613 10.016 -4.525 1.00 80.31 172 ALA A N 1
ATOM 1364 C CA . ALA A 1 172 ? 18.981 9.938 -3.115 1.00 80.31 172 ALA A CA 1
ATOM 1365 C C . ALA A 1 172 ? 17.767 9.567 -2.243 1.00 80.31 172 ALA A C 1
ATOM 1367 O O . ALA A 1 172 ? 16.688 10.141 -2.378 1.00 80.31 172 ALA A O 1
ATOM 1368 N N . GLY A 1 173 ? 17.947 8.591 -1.350 1.00 79.00 173 GLY A N 1
ATOM 1369 C CA . GLY A 1 173 ? 16.898 8.109 -0.444 1.00 79.00 173 GLY A CA 1
ATOM 1370 C C . GLY A 1 173 ? 15.935 7.070 -1.036 1.00 79.00 173 GLY A C 1
ATOM 1371 O O . GLY A 1 173 ? 15.180 6.474 -0.275 1.00 79.00 173 GLY A O 1
ATOM 1372 N N . MET A 1 174 ? 15.989 6.797 -2.345 1.00 82.62 174 MET A N 1
ATOM 1373 C CA . MET A 1 174 ? 15.088 5.846 -3.018 1.00 82.62 174 MET A CA 1
ATOM 1374 C C . MET A 1 174 ? 15.743 4.513 -3.387 1.00 82.62 174 MET A C 1
ATOM 1376 O O . MET A 1 174 ? 15.036 3.534 -3.626 1.00 82.62 174 MET A O 1
ATOM 1380 N N . VAL A 1 175 ? 17.080 4.464 -3.410 1.00 82.69 175 VAL A N 1
ATOM 1381 C CA . VAL A 1 175 ? 17.869 3.289 -3.819 1.00 82.69 175 VAL A CA 1
ATOM 1382 C C . VAL A 1 175 ? 17.318 2.012 -3.175 1.00 82.69 175 VAL A C 1
ATOM 1384 O O . VAL A 1 175 ? 16.965 1.065 -3.864 1.00 82.69 175 VAL A O 1
ATOM 1387 N N . THR A 1 176 ? 17.137 1.996 -1.850 1.00 83.00 176 THR A N 1
ATOM 1388 C CA . THR A 1 176 ? 16.821 0.754 -1.126 1.00 83.00 176 THR A CA 1
ATOM 1389 C C . THR A 1 176 ? 15.455 0.163 -1.469 1.00 83.00 176 THR A C 1
ATOM 1391 O O . THR A 1 176 ? 15.347 -1.053 -1.611 1.00 83.00 176 THR A O 1
ATOM 1394 N N . CYS A 1 177 ? 14.411 0.990 -1.592 1.00 85.75 177 CYS A N 1
ATOM 1395 C CA . CYS A 1 177 ? 13.076 0.502 -1.939 1.00 85.75 177 CYS A CA 1
ATOM 1396 C C . CYS A 1 177 ? 12.969 0.155 -3.428 1.00 85.75 177 CYS A C 1
ATOM 1398 O O . CYS A 1 177 ? 12.458 -0.912 -3.773 1.00 85.75 177 CYS A O 1
ATOM 1400 N N . ILE A 1 178 ? 13.527 0.986 -4.309 1.00 91.69 178 ILE A N 1
ATOM 1401 C CA . ILE A 1 178 ? 13.470 0.747 -5.752 1.00 91.69 178 ILE A CA 1
ATOM 1402 C C . ILE A 1 178 ? 14.274 -0.501 -6.143 1.00 91.69 178 ILE A C 1
ATOM 1404 O O . ILE A 1 178 ? 13.756 -1.326 -6.897 1.00 91.69 178 ILE A O 1
ATOM 1408 N N . SER A 1 179 ? 15.471 -0.721 -5.580 1.00 90.44 179 SER A N 1
ATOM 1409 C CA . SER A 1 179 ? 16.279 -1.914 -5.883 1.00 90.44 179 SER A CA 1
ATOM 1410 C C . SER A 1 179 ? 15.523 -3.213 -5.597 1.00 90.44 179 SER A C 1
ATOM 1412 O O . SER A 1 179 ? 15.674 -4.190 -6.327 1.00 90.44 179 SER A O 1
ATOM 1414 N N . SER A 1 180 ? 14.678 -3.249 -4.559 1.00 87.38 180 SER A N 1
ATOM 1415 C CA . SER A 1 180 ? 13.877 -4.442 -4.260 1.00 87.38 180 SER A CA 1
ATOM 1416 C C . SER A 1 180 ? 12.801 -4.735 -5.313 1.00 87.38 180 SER A C 1
ATOM 1418 O O . SER A 1 180 ? 12.622 -5.896 -5.669 1.00 87.38 180 SER A O 1
ATOM 1420 N N . LEU A 1 181 ? 12.174 -3.711 -5.902 1.00 93.00 181 LEU A N 1
ATOM 1421 C CA . LEU A 1 181 ? 11.265 -3.895 -7.038 1.00 93.00 181 LEU A CA 1
ATOM 1422 C C . LEU A 1 181 ? 12.024 -4.246 -8.331 1.00 93.00 181 LEU A C 1
ATOM 1424 O O . LEU A 1 181 ? 11.580 -5.105 -9.091 1.00 93.00 181 LEU A O 1
ATOM 1428 N N . ILE A 1 182 ? 13.208 -3.661 -8.554 1.00 93.50 182 ILE A N 1
ATOM 1429 C CA . ILE A 1 182 ? 14.069 -4.008 -9.697 1.00 93.50 182 ILE A CA 1
ATOM 1430 C C . ILE A 1 182 ? 14.481 -5.487 -9.654 1.00 93.50 182 ILE A C 1
ATOM 1432 O O . ILE A 1 182 ? 14.568 -6.114 -10.707 1.00 93.50 182 ILE A O 1
ATOM 1436 N N . ARG A 1 183 ? 14.677 -6.089 -8.471 1.00 91.38 183 ARG A N 1
ATOM 1437 C CA . ARG A 1 183 ? 14.935 -7.539 -8.359 1.00 91.38 183 ARG A CA 1
ATOM 1438 C C . ARG A 1 183 ? 13.779 -8.380 -8.894 1.00 91.38 183 ARG A C 1
ATOM 1440 O O . ARG A 1 183 ? 14.039 -9.346 -9.602 1.00 91.38 183 ARG A O 1
ATOM 1447 N N . ILE A 1 184 ? 12.534 -7.994 -8.612 1.00 93.69 184 ILE A N 1
ATOM 1448 C CA . ILE A 1 184 ? 11.347 -8.665 -9.167 1.00 93.69 184 ILE A CA 1
ATOM 1449 C C . ILE A 1 184 ? 11.310 -8.505 -10.692 1.00 93.69 184 ILE A C 1
ATOM 1451 O O . ILE A 1 184 ? 11.113 -9.475 -11.417 1.00 93.69 184 ILE A O 1
ATOM 1455 N N . TYR A 1 185 ? 11.597 -7.304 -11.200 1.00 95.81 185 TYR A N 1
ATOM 1456 C CA . TYR A 1 185 ? 11.679 -7.059 -12.644 1.00 95.81 185 TYR A CA 1
ATOM 1457 C C . TYR A 1 185 ? 12.779 -7.900 -13.307 1.00 95.81 185 TYR A C 1
ATOM 1459 O O . TYR A 1 185 ? 12.546 -8.501 -14.351 1.00 95.81 185 TYR A O 1
ATOM 1467 N N . LYS A 1 186 ? 13.958 -7.994 -12.682 1.00 93.81 186 LYS A N 1
ATOM 1468 C CA . LYS A 1 186 ? 15.078 -8.819 -13.151 1.00 93.81 186 LYS A CA 1
ATOM 1469 C C . LYS A 1 186 ? 14.744 -10.308 -13.135 1.00 93.81 186 LYS A C 1
ATOM 1471 O O . LYS A 1 186 ? 15.197 -11.026 -14.017 1.00 93.81 186 LYS A O 1
ATOM 1476 N N . PHE A 1 187 ? 13.971 -10.762 -12.150 1.00 93.56 187 PHE A N 1
ATOM 1477 C CA . PHE A 1 187 ? 13.504 -12.143 -12.074 1.00 93.56 187 PHE A CA 1
ATOM 1478 C C . PHE A 1 187 ? 12.608 -12.499 -13.269 1.00 93.56 187 PHE A C 1
ATOM 1480 O O . PHE A 1 187 ? 12.835 -13.515 -13.914 1.00 93.56 187 PHE A O 1
ATOM 1487 N N . PHE A 1 188 ? 11.644 -11.639 -13.612 1.00 95.38 188 PHE A N 1
ATOM 1488 C CA . PHE A 1 188 ? 10.749 -11.867 -14.752 1.00 95.38 188 PHE A CA 1
ATOM 1489 C C . PHE A 1 188 ? 11.413 -11.636 -16.117 1.00 95.38 188 PHE A C 1
ATOM 1491 O O . PHE A 1 188 ? 11.118 -12.345 -17.076 1.00 95.38 188 PHE A O 1
ATOM 1498 N N . ARG A 1 189 ? 12.272 -10.617 -16.227 1.00 94.50 189 ARG A N 1
ATOM 1499 C CA . ARG A 1 189 ? 12.906 -10.173 -17.478 1.00 94.50 189 ARG A CA 1
ATOM 1500 C C . ARG A 1 189 ? 14.370 -9.785 -17.245 1.00 94.50 189 ARG A C 1
ATOM 1502 O O . ARG A 1 189 ? 14.693 -8.593 -17.161 1.00 94.50 189 ARG A O 1
ATOM 1509 N N . PRO A 1 190 ? 15.279 -10.770 -17.131 1.00 93.44 190 PRO A N 1
ATOM 1510 C CA . PRO A 1 190 ? 16.694 -10.508 -16.871 1.00 93.44 190 PRO A CA 1
ATOM 1511 C C . PRO A 1 190 ? 17.371 -9.735 -18.010 1.00 93.44 190 PRO A C 1
ATOM 1513 O O . PRO A 1 190 ? 18.310 -8.981 -17.764 1.00 93.44 190 PRO A O 1
ATOM 1516 N N . ASP A 1 191 ? 16.858 -9.859 -19.235 1.00 93.12 191 ASP A N 1
ATOM 1517 C CA . ASP A 1 191 ? 17.303 -9.1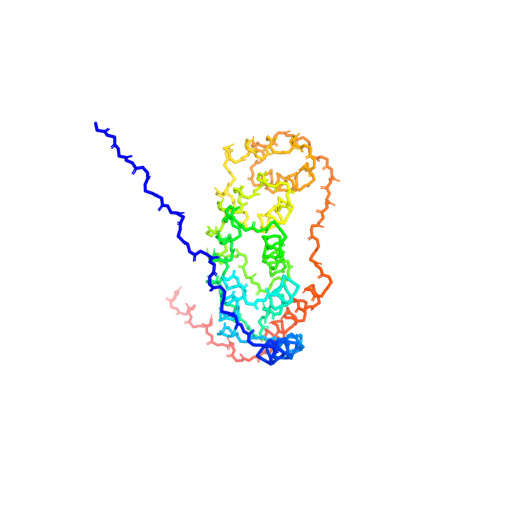26 -20.422 1.00 93.12 191 ASP A CA 1
ATOM 1518 C C . ASP A 1 191 ? 17.125 -7.604 -20.295 1.00 93.12 191 ASP A C 1
ATOM 1520 O O . ASP A 1 191 ? 17.880 -6.837 -20.890 1.00 93.12 191 ASP A O 1
ATOM 1524 N N . LEU A 1 192 ? 16.161 -7.151 -19.485 1.00 91.44 192 LEU A N 1
ATOM 1525 C CA . LEU A 1 192 ? 15.885 -5.728 -19.282 1.00 91.44 192 LEU A CA 1
ATOM 1526 C C . LEU A 1 192 ? 16.712 -5.103 -18.146 1.00 91.44 192 LEU A C 1
ATOM 1528 O O . LEU A 1 192 ? 16.792 -3.876 -18.061 1.00 91.44 192 LEU A O 1
ATOM 1532 N N . VAL A 1 193 ? 17.319 -5.911 -17.267 1.00 88.88 193 VAL A N 1
ATOM 1533 C CA . VAL A 1 193 ? 18.024 -5.441 -16.061 1.00 88.88 193 VAL A CA 1
ATOM 1534 C C . VAL A 1 193 ? 19.452 -5.988 -16.021 1.00 88.88 193 VAL A C 1
ATOM 1536 O O . VAL A 1 193 ? 19.744 -7.021 -15.415 1.00 88.88 193 VAL A O 1
ATOM 1539 N N . VAL A 1 194 ? 20.373 -5.238 -16.627 1.00 75.06 194 VAL A N 1
ATOM 1540 C CA . VAL A 1 194 ? 21.794 -5.619 -16.746 1.00 75.06 194 VAL A CA 1
ATOM 1541 C C . VAL A 1 194 ? 22.604 -5.300 -15.472 1.00 75.06 194 VAL A C 1
ATOM 1543 O O . VAL A 1 194 ? 23.693 -5.833 -15.268 1.00 75.06 194 VAL A O 1
ATOM 1546 N N . SER A 1 195 ? 22.084 -4.468 -14.564 1.00 69.19 195 SER A N 1
ATOM 1547 C CA . SER A 1 195 ? 22.811 -4.014 -13.371 1.00 69.19 195 SER A CA 1
ATOM 1548 C C . SER A 1 195 ? 23.075 -5.129 -12.341 1.00 69.19 195 SER A C 1
ATOM 1550 O O . SER A 1 195 ? 22.253 -6.030 -12.110 1.00 69.19 195 SER A O 1
ATOM 1552 N N . ARG A 1 196 ? 24.247 -5.057 -11.685 1.00 65.00 196 ARG A N 1
ATOM 1553 C CA . ARG A 1 196 ? 24.509 -5.762 -10.420 1.00 65.00 196 ARG A CA 1
ATOM 1554 C C . ARG A 1 196 ? 23.716 -5.047 -9.330 1.00 65.00 196 ARG A C 1
ATOM 1556 O O . ARG A 1 196 ? 23.872 -3.847 -9.148 1.00 65.00 196 ARG A O 1
ATOM 1563 N N . LEU A 1 197 ? 22.835 -5.784 -8.662 1.00 67.06 197 LEU A N 1
ATOM 1564 C CA . LEU A 1 197 ? 22.016 -5.261 -7.574 1.00 67.06 197 LEU A CA 1
ATOM 1565 C C . LEU A 1 197 ? 22.694 -5.645 -6.265 1.00 67.06 197 LEU A C 1
ATOM 1567 O O . LEU A 1 197 ? 22.755 -6.832 -5.938 1.00 67.06 197 LEU A O 1
ATOM 1571 N N . ASP A 1 198 ? 23.182 -4.658 -5.518 1.00 63.00 198 ASP A N 1
ATOM 1572 C CA . ASP A 1 198 ? 23.715 -4.892 -4.178 1.00 63.00 198 ASP A CA 1
ATOM 1573 C C . ASP A 1 198 ? 22.613 -5.448 -3.280 1.00 63.00 198 ASP A C 1
ATOM 1575 O O . ASP A 1 198 ? 21.436 -5.099 -3.422 1.00 63.00 198 ASP A O 1
ATOM 1579 N N . ARG A 1 199 ? 22.961 -6.345 -2.354 1.00 55.38 199 ARG A N 1
ATOM 1580 C CA . ARG A 1 199 ? 22.001 -7.019 -1.471 1.00 55.38 199 ARG A CA 1
ATOM 1581 C C . ARG A 1 199 ? 21.545 -6.076 -0.354 1.00 55.38 199 ARG A C 1
ATOM 1583 O O . ARG A 1 199 ? 21.938 -6.207 0.795 1.00 55.38 199 ARG A O 1
ATOM 1590 N N . ILE A 1 200 ? 20.696 -5.117 -0.706 1.00 59.09 200 ILE A N 1
ATOM 1591 C CA . ILE A 1 200 ? 20.036 -4.218 0.239 1.00 59.09 200 ILE A CA 1
ATOM 1592 C C . ILE A 1 200 ? 18.560 -4.604 0.326 1.00 59.09 200 ILE A C 1
ATOM 1594 O O . ILE A 1 200 ? 17.797 -4.416 -0.625 1.00 59.09 200 ILE A O 1
ATOM 1598 N N . THR A 1 201 ? 18.159 -5.171 1.459 1.00 53.47 201 THR A N 1
ATOM 1599 C CA . THR A 1 201 ? 16.761 -5.456 1.799 1.00 53.47 201 THR A CA 1
ATOM 1600 C C . THR A 1 201 ? 16.410 -4.657 3.042 1.00 53.47 201 THR A C 1
ATOM 1602 O O . THR A 1 201 ? 16.820 -5.009 4.146 1.00 53.47 201 THR A O 1
ATOM 1605 N N . ARG A 1 202 ? 15.661 -3.567 2.877 1.00 55.66 202 AR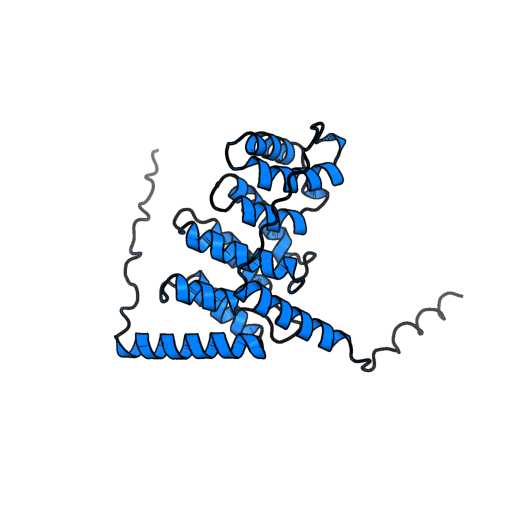G A N 1
ATOM 1606 C CA . ARG A 1 202 ? 14.862 -3.026 3.977 1.00 55.66 202 ARG A CA 1
ATOM 1607 C C . ARG A 1 202 ? 13.428 -3.423 3.691 1.00 55.66 202 ARG A C 1
ATOM 1609 O O . ARG A 1 202 ? 12.823 -2.883 2.768 1.00 55.66 202 ARG A O 1
ATOM 1616 N N . ASN A 1 203 ? 12.919 -4.389 4.442 1.00 58.97 203 ASN A N 1
ATOM 1617 C CA . ASN A 1 203 ? 11.507 -4.719 4.375 1.00 58.97 203 ASN A CA 1
ATOM 1618 C C . ASN A 1 203 ? 10.740 -3.593 5.065 1.00 58.97 203 ASN A C 1
ATOM 1620 O O . ASN A 1 203 ? 11.060 -3.205 6.190 1.00 58.97 203 ASN A O 1
ATOM 1624 N N . HIS A 1 204 ? 9.760 -3.031 4.365 1.00 70.88 204 HIS A N 1
ATOM 1625 C CA . HIS A 1 204 ? 8.748 -2.224 5.019 1.00 70.88 204 HIS A CA 1
ATOM 1626 C C . HIS A 1 204 ? 7.946 -3.161 5.924 1.00 70.88 204 HIS A C 1
ATOM 1628 O O . HIS A 1 204 ? 7.225 -4.017 5.420 1.00 70.88 204 HIS A O 1
ATOM 1634 N N . ASN A 1 205 ? 8.097 -3.009 7.237 1.00 76.81 205 ASN A N 1
ATOM 1635 C CA . ASN A 1 205 ? 7.326 -3.776 8.205 1.00 76.81 205 ASN A CA 1
ATOM 1636 C C . ASN A 1 205 ? 6.138 -2.925 8.667 1.00 76.81 205 ASN A C 1
ATOM 1638 O O . ASN A 1 205 ? 6.346 -1.762 9.035 1.00 76.81 205 ASN A O 1
ATOM 1642 N N . PRO A 1 206 ? 4.909 -3.467 8.669 1.00 84.00 206 PRO A N 1
ATOM 1643 C CA . PRO A 1 206 ? 3.771 -2.742 9.205 1.00 84.00 206 PRO A CA 1
ATOM 1644 C C . PRO A 1 206 ? 3.970 -2.443 10.705 1.00 84.00 206 PRO A C 1
ATOM 1646 O O . PRO A 1 206 ? 4.683 -3.173 11.403 1.00 84.00 206 PRO A O 1
ATOM 1649 N N . PRO A 1 207 ? 3.341 -1.378 11.237 1.00 88.19 207 PRO A N 1
ATOM 1650 C CA . PRO A 1 207 ? 3.347 -1.090 12.667 1.00 88.19 207 PRO A CA 1
ATOM 1651 C C . PRO A 1 207 ? 2.872 -2.291 13.491 1.00 88.19 207 PRO A C 1
ATOM 1653 O O . PRO A 1 207 ? 1.951 -2.990 13.078 1.00 88.19 207 PRO A O 1
ATOM 1656 N N . LYS A 1 208 ? 3.450 -2.490 14.685 1.00 88.25 208 LYS A N 1
ATOM 1657 C CA . LYS A 1 208 ? 3.189 -3.671 15.535 1.00 88.25 208 LYS A CA 1
ATOM 1658 C C . LYS A 1 208 ? 1.700 -3.978 15.719 1.00 88.25 208 LYS A C 1
ATOM 1660 O O . LYS A 1 208 ? 1.296 -5.116 15.539 1.00 88.25 208 LYS A O 1
ATOM 1665 N N . PHE A 1 209 ? 0.891 -2.960 16.008 1.00 87.38 209 PHE A N 1
ATOM 1666 C CA . PHE A 1 209 ? -0.546 -3.140 16.238 1.00 87.38 209 PHE A CA 1
ATOM 1667 C C . PHE A 1 209 ? -1.314 -3.602 14.987 1.00 87.38 209 PHE A C 1
ATOM 1669 O O . PHE A 1 209 ? -2.263 -4.374 15.097 1.00 87.38 209 PHE A O 1
ATOM 1676 N N . LEU A 1 210 ? -0.893 -3.154 13.797 1.00 90.50 210 LEU A N 1
ATOM 1677 C CA . LEU A 1 210 ? -1.444 -3.633 12.530 1.00 90.50 210 LEU A CA 1
ATOM 1678 C C . LEU A 1 210 ? -1.021 -5.081 12.296 1.00 90.50 210 LEU A C 1
ATOM 1680 O O . LEU A 1 210 ? -1.861 -5.917 11.995 1.00 90.50 210 LEU A O 1
ATOM 1684 N N . ALA A 1 211 ? 0.268 -5.377 12.477 1.00 91.69 211 ALA A N 1
ATOM 1685 C CA . ALA A 1 211 ? 0.814 -6.719 12.302 1.00 91.69 211 ALA A CA 1
ATOM 1686 C C . ALA A 1 211 ? 0.115 -7.750 13.204 1.00 91.69 211 ALA A C 1
ATOM 1688 O O . ALA A 1 211 ? -0.216 -8.837 12.749 1.00 91.69 211 ALA A O 1
ATOM 1689 N N . GLU A 1 212 ? -0.147 -7.399 14.463 1.00 91.00 212 GLU A N 1
ATOM 1690 C CA . GLU A 1 212 ? -0.875 -8.247 15.411 1.00 91.00 212 GLU A CA 1
ATOM 1691 C C . GLU A 1 212 ? -2.327 -8.484 14.971 1.00 91.00 212 GLU A C 1
ATOM 1693 O O . GLU A 1 212 ? -2.766 -9.628 14.889 1.00 91.00 212 GLU A O 1
ATOM 1698 N N . SER A 1 213 ? -3.044 -7.419 14.595 1.00 90.12 213 SER A N 1
ATOM 1699 C CA . SER A 1 213 ? -4.438 -7.522 14.135 1.00 90.12 213 SER A CA 1
ATOM 1700 C C . SER A 1 213 ? -4.563 -8.367 12.859 1.00 90.12 213 SER A C 1
ATOM 1702 O O . SER A 1 213 ? -5.476 -9.182 12.737 1.00 90.12 213 SER A O 1
ATOM 1704 N N . LEU A 1 214 ? -3.622 -8.208 11.923 1.00 92.12 214 LEU A N 1
ATOM 1705 C CA . LEU A 1 214 ? -3.565 -8.980 10.681 1.00 92.12 214 LEU A CA 1
ATOM 1706 C C . LEU A 1 214 ? -3.186 -10.440 10.920 1.00 92.12 214 LEU A C 1
ATOM 1708 O O . LEU A 1 214 ? -3.772 -11.319 10.301 1.00 92.12 214 LEU A O 1
ATOM 1712 N N . LYS A 1 215 ? -2.251 -10.711 11.837 1.00 91.44 215 LYS A N 1
ATOM 1713 C CA . LYS A 1 215 ? -1.894 -12.079 12.223 1.00 91.44 215 LYS A CA 1
ATOM 1714 C C . LYS A 1 215 ? -3.091 -12.811 12.827 1.00 91.44 215 LYS A C 1
ATOM 1716 O O . LYS A 1 215 ? -3.346 -13.951 12.462 1.00 91.44 215 LYS A O 1
ATOM 1721 N N . ASN A 1 216 ? -3.847 -12.153 13.705 1.00 89.50 216 ASN A N 1
ATOM 1722 C CA . ASN A 1 216 ? -5.060 -12.735 14.279 1.00 89.50 216 ASN A CA 1
ATOM 1723 C C . ASN A 1 216 ? -6.117 -12.999 13.199 1.00 89.50 216 ASN A C 1
ATOM 1725 O O . ASN A 1 216 ? -6.743 -14.054 13.202 1.00 89.50 216 ASN A O 1
ATOM 1729 N N . ALA A 1 217 ? -6.282 -12.077 12.245 1.00 88.94 217 ALA A N 1
ATOM 1730 C CA . ALA A 1 217 ? -7.170 -12.289 11.104 1.00 88.94 217 ALA A CA 1
ATOM 1731 C C . ALA A 1 217 ? -6.734 -13.481 10.245 1.00 88.94 217 ALA A C 1
ATOM 1733 O O . ALA A 1 217 ? -7.562 -14.319 9.913 1.00 88.94 217 ALA A O 1
ATOM 1734 N N . GLN A 1 218 ? -5.440 -13.600 9.951 1.00 90.12 218 GLN A N 1
ATOM 1735 C CA . GLN A 1 218 ? -4.886 -14.730 9.212 1.00 90.12 218 GLN A CA 1
ATOM 1736 C C . GLN A 1 218 ? -5.138 -16.067 9.926 1.00 90.12 218 GLN A C 1
ATOM 1738 O O . GLN A 1 218 ? -5.521 -17.032 9.274 1.00 90.12 218 GLN A O 1
ATOM 1743 N N . LEU A 1 219 ? -4.963 -16.130 11.251 1.00 89.06 219 LEU A N 1
ATOM 1744 C CA . LEU A 1 219 ? -5.240 -17.344 12.029 1.00 89.06 219 LEU A CA 1
ATOM 1745 C C . LEU A 1 219 ? -6.715 -17.759 11.929 1.00 89.06 219 LEU A C 1
ATOM 1747 O O . LEU A 1 219 ? -6.994 -18.924 11.670 1.00 89.06 219 LEU A O 1
ATOM 1751 N N . ARG A 1 220 ? -7.652 -16.805 12.026 1.00 87.75 220 ARG A N 1
ATOM 1752 C CA . ARG A 1 220 ? -9.091 -17.082 11.849 1.00 87.75 220 ARG A CA 1
ATOM 1753 C C . ARG A 1 220 ? -9.416 -17.640 10.461 1.00 87.75 220 ARG A C 1
ATOM 1755 O O . ARG A 1 220 ? -10.238 -18.540 10.345 1.00 87.75 220 ARG A O 1
ATOM 1762 N N . LEU A 1 221 ? -8.759 -17.121 9.423 1.00 84.94 221 LEU A N 1
ATOM 1763 C CA . LEU A 1 221 ? -8.919 -17.602 8.046 1.00 84.94 221 LEU A CA 1
ATOM 1764 C C . LEU A 1 221 ? -8.367 -19.027 7.859 1.00 84.94 221 LEU A C 1
ATOM 1766 O O . LEU A 1 221 ? -8.932 -19.818 7.116 1.00 84.94 221 LEU A O 1
ATOM 1770 N N . GLN A 1 222 ? -7.294 -19.386 8.567 1.00 81.88 222 GLN A N 1
ATOM 1771 C CA . GLN A 1 222 ? -6.735 -20.743 8.530 1.00 81.88 222 GLN A CA 1
ATOM 1772 C C . GLN A 1 222 ? -7.587 -21.756 9.310 1.00 81.88 222 GLN A C 1
ATOM 1774 O O . GLN A 1 222 ? -7.670 -22.923 8.926 1.00 81.88 222 GLN A O 1
ATOM 1779 N N . GLU A 1 223 ? -8.234 -21.331 10.398 1.00 74.50 223 GLU A N 1
ATOM 1780 C CA . GLU A 1 223 ? -9.159 -22.174 11.166 1.00 74.50 223 GLU A CA 1
ATOM 1781 C C . GLU A 1 223 ? -10.398 -22.556 10.348 1.00 74.50 223 GLU A C 1
ATOM 1783 O O . GLU A 1 223 ? -10.854 -23.696 10.440 1.00 74.50 223 GLU A O 1
ATOM 1788 N N . THR A 1 224 ? -10.908 -21.652 9.503 1.00 60.53 224 THR A N 1
ATOM 1789 C CA . THR A 1 224 ? -12.020 -21.966 8.593 1.00 60.53 224 THR A CA 1
ATOM 1790 C C . THR A 1 224 ? -11.654 -23.019 7.546 1.00 60.53 224 THR A C 1
ATOM 1792 O O . THR A 1 224 ? -12.492 -23.862 7.236 1.00 60.53 224 THR A O 1
ATOM 1795 N N . ASP A 1 225 ? -10.400 -23.050 7.085 1.00 58.41 225 ASP A N 1
ATOM 1796 C CA . ASP A 1 225 ? -9.913 -24.048 6.119 1.00 58.41 225 ASP A CA 1
ATOM 1797 C C . ASP A 1 225 ? -9.649 -25.428 6.753 1.00 58.41 225 ASP A C 1
ATOM 1799 O O . ASP A 1 225 ? -9.524 -26.433 6.053 1.00 58.41 225 ASP A O 1
ATOM 1803 N N . SER A 1 226 ? -9.538 -25.495 8.086 1.00 50.84 226 SER A N 1
ATOM 1804 C CA . SER A 1 226 ? -9.048 -26.676 8.815 1.00 50.84 226 SER A CA 1
ATOM 1805 C C . SER A 1 226 ? -10.143 -27.658 9.266 1.00 50.84 226 SER A C 1
ATOM 1807 O O . SER A 1 226 ? -9.821 -28.700 9.841 1.00 50.84 226 SER A O 1
ATOM 1809 N N . TYR A 1 227 ? -11.426 -27.380 9.008 1.00 42.84 227 TYR A N 1
ATOM 1810 C CA . TYR A 1 227 ? -12.513 -28.330 9.276 1.00 42.84 227 TYR A CA 1
ATOM 1811 C C . TYR A 1 227 ? -12.760 -29.247 8.064 1.00 42.84 227 TYR A C 1
ATOM 1813 O O . TYR A 1 227 ? -13.110 -28.752 6.992 1.00 42.84 227 TYR A O 1
ATOM 1821 N N . PRO A 1 228 ? -12.668 -30.587 8.206 1.00 42.78 228 PRO A N 1
ATOM 1822 C CA . PRO A 1 228 ? -13.079 -31.519 7.164 1.00 42.78 228 PRO A CA 1
ATOM 1823 C C . PRO A 1 228 ? -14.613 -31.601 7.144 1.00 42.78 228 PRO A C 1
ATOM 1825 O O . PRO A 1 228 ? -15.206 -32.536 7.672 1.00 42.78 228 PRO A O 1
ATOM 1828 N N . GLY A 1 229 ? -15.266 -30.581 6.589 1.00 44.09 229 GLY A N 1
ATOM 1829 C CA . GLY A 1 229 ? -16.707 -30.561 6.349 1.00 44.09 229 GLY A CA 1
ATOM 1830 C C . GLY A 1 229 ? -17.027 -30.959 4.908 1.00 44.09 229 GLY A C 1
ATOM 1831 O O . GLY A 1 229 ? -16.906 -30.136 4.009 1.00 44.09 229 GLY A O 1
ATOM 1832 N N . ASP A 1 230 ? -17.404 -32.222 4.696 1.00 41.66 230 ASP A N 1
ATOM 1833 C CA . ASP A 1 230 ? -18.281 -32.714 3.615 1.00 41.66 230 ASP A CA 1
ATOM 1834 C C . ASP A 1 230 ? -18.071 -32.180 2.178 1.00 41.66 230 ASP A C 1
ATOM 1836 O O . ASP A 1 230 ? -19.019 -31.867 1.460 1.00 41.66 230 ASP A O 1
ATOM 1840 N N . GLY A 1 231 ? -16.822 -32.140 1.703 1.00 39.47 231 GLY A N 1
ATOM 1841 C CA . GLY A 1 231 ? -16.485 -31.845 0.297 1.00 39.47 231 GLY A CA 1
ATOM 1842 C C . GLY A 1 231 ? -16.017 -33.048 -0.534 1.00 39.47 231 GLY A C 1
ATOM 1843 O O . GLY A 1 231 ? -15.708 -32.910 -1.719 1.00 39.47 231 GLY A O 1
ATOM 1844 N N . HIS A 1 232 ? -15.938 -34.243 0.055 1.00 40.47 232 HIS A N 1
ATOM 1845 C CA . HIS A 1 232 ? -15.449 -35.446 -0.623 1.00 40.47 232 HIS A CA 1
ATOM 1846 C C . HIS A 1 232 ? -16.576 -36.203 -1.336 1.00 40.47 232 HIS A C 1
ATOM 1848 O O . HIS A 1 232 ? -16.897 -37.322 -0.953 1.00 40.47 232 HIS A O 1
ATOM 1854 N N . GLN A 1 233 ? -17.168 -35.625 -2.391 1.00 39.31 233 GLN A N 1
ATOM 1855 C CA . GLN A 1 233 ? -17.953 -36.411 -3.362 1.00 39.31 233 GLN A CA 1
ATOM 1856 C C . GLN A 1 233 ? -18.300 -35.688 -4.679 1.00 39.31 233 GLN A C 1
ATOM 1858 O O . GLN A 1 233 ? -19.403 -35.838 -5.183 1.00 39.31 233 GLN A O 1
ATOM 1863 N N . LEU A 1 234 ? -17.387 -34.921 -5.292 1.00 40.25 234 LEU A N 1
ATOM 1864 C CA . LEU A 1 234 ? -17.675 -34.307 -6.610 1.00 40.25 234 LEU A CA 1
ATOM 1865 C C . LEU A 1 234 ? -16.611 -34.506 -7.700 1.00 40.25 234 LEU A C 1
ATOM 1867 O O . LEU A 1 234 ? -16.857 -34.131 -8.839 1.00 40.25 234 LEU A O 1
ATOM 1871 N N . TRP A 1 235 ? -15.481 -35.166 -7.423 1.00 38.44 235 TRP A N 1
ATOM 1872 C CA . TRP A 1 235 ? -14.436 -35.397 -8.438 1.00 38.44 235 TRP A CA 1
ATOM 1873 C C . TRP A 1 235 ? -14.293 -36.853 -8.918 1.00 38.44 235 TRP A C 1
ATOM 1875 O O . TRP A 1 235 ? -13.371 -37.155 -9.666 1.00 38.44 235 TRP A O 1
ATOM 1885 N N . ALA A 1 236 ? -15.217 -37.755 -8.563 1.00 39.22 236 ALA A N 1
ATOM 1886 C CA . ALA A 1 236 ? -15.150 -39.170 -8.964 1.00 39.22 236 ALA A CA 1
ATOM 1887 C C . ALA A 1 236 ? -16.239 -39.628 -9.959 1.00 39.22 236 ALA A C 1
ATOM 1889 O O . ALA A 1 236 ? -16.353 -40.825 -10.204 1.00 39.22 236 ALA A O 1
ATOM 1890 N N . TYR A 1 237 ? -17.032 -38.717 -10.542 1.00 38.88 237 TYR A N 1
ATOM 1891 C CA . TYR A 1 237 ? -18.113 -39.087 -11.477 1.00 38.88 237 TYR A CA 1
ATOM 1892 C C . TYR A 1 237 ? -17.843 -38.787 -12.961 1.00 38.88 237 TYR A C 1
ATOM 1894 O O . TYR A 1 237 ? -18.624 -39.212 -13.810 1.00 38.88 237 TYR A O 1
ATOM 1902 N N . ASP A 1 238 ? -16.723 -38.140 -13.298 1.00 41.62 238 ASP A N 1
ATOM 1903 C CA . ASP A 1 238 ? -16.423 -37.745 -14.686 1.00 41.62 238 ASP A CA 1
ATOM 1904 C C . ASP A 1 238 ? -15.408 -38.642 -15.421 1.00 41.62 238 ASP A C 1
ATOM 1906 O O . ASP A 1 238 ? -15.141 -38.415 -16.602 1.00 41.62 238 ASP A O 1
ATOM 1910 N N . ASP A 1 239 ? -14.898 -39.709 -14.792 1.00 42.19 239 ASP A N 1
ATOM 1911 C CA . ASP A 1 239 ? -13.899 -40.601 -15.417 1.00 42.19 239 ASP A CA 1
ATOM 1912 C C . ASP A 1 239 ? -14.479 -41.921 -15.976 1.00 42.19 239 ASP A C 1
ATOM 1914 O O . ASP A 1 239 ? -13.759 -42.754 -16.519 1.00 42.19 239 ASP A O 1
ATOM 1918 N N . GLN A 1 240 ? -15.805 -42.112 -15.923 1.00 44.84 240 GLN A N 1
ATOM 1919 C CA . GLN A 1 240 ? -16.488 -43.287 -16.504 1.00 44.84 240 GLN A CA 1
ATOM 1920 C C . GLN A 1 240 ? -17.193 -43.024 -17.845 1.00 44.84 240 GLN A C 1
ATOM 1922 O O . GLN A 1 240 ? -17.840 -43.918 -18.383 1.00 44.84 240 GLN A O 1
ATOM 1927 N N . LYS A 1 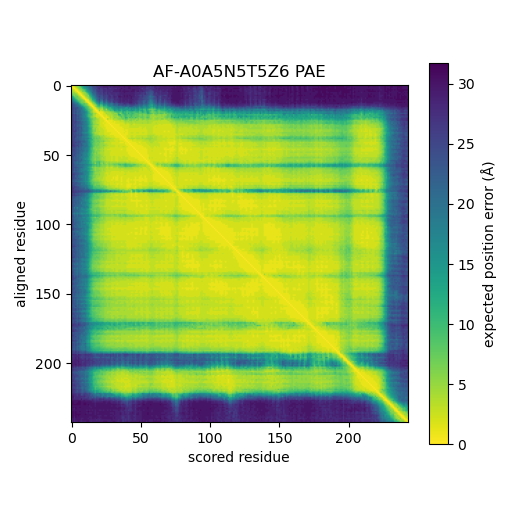241 ? -17.050 -41.826 -18.432 1.00 45.75 241 LYS A N 1
ATOM 1928 C CA . LYS A 1 241 ? -17.641 -41.491 -19.747 1.00 45.75 241 LYS A CA 1
ATOM 1929 C C . LYS A 1 241 ? -16.629 -41.248 -20.870 1.00 45.75 241 LYS A C 1
ATOM 1931 O O . LYS A 1 241 ? -17.001 -40.753 -21.933 1.00 45.75 241 LYS A O 1
ATOM 1936 N N . ARG A 1 242 ? -15.360 -41.610 -20.663 1.00 48.06 242 ARG A N 1
ATOM 1937 C CA . ARG A 1 242 ? -14.313 -41.565 -21.699 1.00 48.06 242 ARG A CA 1
ATOM 1938 C C . ARG A 1 242 ? -13.475 -42.843 -21.793 1.00 48.06 242 ARG A C 1
ATOM 1940 O O . ARG A 1 242 ? -12.264 -42.730 -21.962 1.00 48.06 242 ARG A O 1
ATOM 1947 N N . ARG A 1 243 ? -14.084 -44.029 -21.720 1.00 38.31 243 ARG A N 1
ATOM 1948 C CA . ARG A 1 243 ? -13.539 -45.273 -22.298 1.00 38.31 243 ARG A CA 1
ATOM 1949 C C . ARG A 1 243 ? -14.663 -46.190 -22.741 1.00 38.31 243 ARG A C 1
ATOM 1951 O O . ARG A 1 243 ? -15.676 -46.234 -22.013 1.00 38.31 243 ARG A O 1
#